Protein AF-A0A7C2WET6-F1 (afdb_monomer_lite)

Radius of gyration: 27.18 Å; chains: 1; bounding box: 69×41×76 Å

Structure (mmCIF, N/CA/C/O backbone):
data_AF-A0A7C2WET6-F1
#
_entry.id   AF-A0A7C2WET6-F1
#
loop_
_atom_site.group_PDB
_atom_site.id
_atom_site.type_symbol
_atom_site.label_atom_id
_atom_site.label_alt_id
_atom_site.label_comp_id
_atom_site.label_asym_id
_atom_site.label_entity_id
_atom_site.label_seq_id
_atom_site.pdbx_PDB_ins_code
_atom_site.Cartn_x
_atom_site.Cartn_y
_atom_site.Cartn_z
_atom_site.occupancy
_atom_site.B_iso_or_equiv
_atom_site.auth_seq_id
_atom_site.auth_comp_id
_atom_site.auth_asym_id
_atom_site.auth_atom_id
_atom_site.pdbx_PDB_model_num
ATOM 1 N N . MET A 1 1 ? -14.852 -3.166 26.267 1.00 60.53 1 MET A N 1
ATOM 2 C CA . MET A 1 1 ? -16.248 -3.534 26.601 1.00 60.53 1 MET A CA 1
ATOM 3 C C . MET A 1 1 ? -16.352 -4.196 27.971 1.00 60.53 1 MET A C 1
ATOM 5 O O . MET A 1 1 ? -16.997 -3.626 28.833 1.00 60.53 1 MET A O 1
ATOM 9 N N . LEU A 1 2 ? -15.679 -5.327 28.209 1.00 65.00 2 LEU A N 1
ATOM 10 C CA . LEU A 1 2 ? -15.776 -6.090 29.468 1.00 65.00 2 LEU A CA 1
ATOM 11 C C . LEU A 1 2 ? -15.311 -5.334 30.722 1.00 65.00 2 LEU A C 1
ATOM 13 O O . LEU A 1 2 ? -15.959 -5.420 31.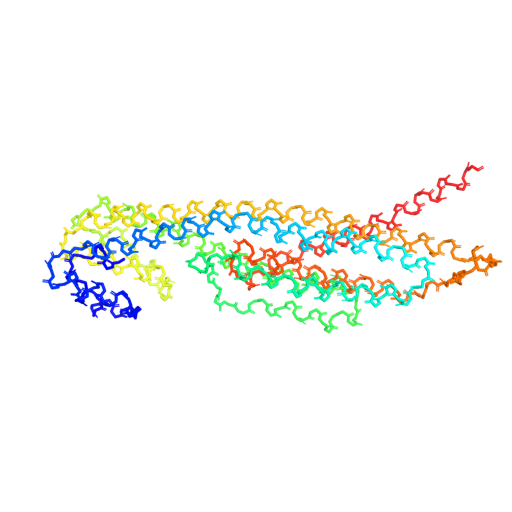754 1.00 65.00 2 LEU A O 1
ATOM 17 N N . VAL A 1 3 ? -14.247 -4.534 30.615 1.00 62.72 3 VAL A N 1
ATOM 18 C CA . VAL A 1 3 ? -13.754 -3.669 31.711 1.00 62.72 3 VAL A CA 1
ATOM 19 C C . VAL A 1 3 ? -14.789 -2.629 32.137 1.00 62.72 3 VAL A C 1
ATOM 21 O O . VAL A 1 3 ? -14.882 -2.244 33.300 1.00 62.72 3 VAL A O 1
ATOM 24 N N . TYR A 1 4 ? -15.570 -2.146 31.179 1.00 65.31 4 TYR A N 1
ATOM 25 C CA . TYR A 1 4 ? -16.407 -0.967 31.349 1.00 65.31 4 TYR A CA 1
ATOM 26 C C . TYR A 1 4 ? -17.877 -1.339 31.569 1.00 65.31 4 TYR A C 1
ATOM 28 O O . TYR A 1 4 ? -18.612 -0.578 32.188 1.00 65.31 4 TYR A O 1
ATOM 36 N N . SER A 1 5 ? -18.294 -2.534 31.144 1.00 65.75 5 SER A N 1
ATOM 37 C CA . SER A 1 5 ? -19.668 -3.012 31.278 1.00 65.75 5 SER A CA 1
ATOM 38 C C . SER A 1 5 ? -20.104 -3.078 32.737 1.00 65.75 5 SER A C 1
ATOM 40 O O . SER A 1 5 ? -19.413 -3.717 33.513 1.00 65.75 5 SER A O 1
ATOM 42 N N . PRO A 1 6 ? -21.248 -2.496 33.111 1.00 63.25 6 PRO A N 1
ATOM 43 C CA . PRO A 1 6 ? -21.804 -2.549 34.464 1.00 63.25 6 PRO A CA 1
ATOM 44 C C . PRO A 1 6 ? -22.153 -3.957 34.968 1.00 63.25 6 PRO A C 1
ATOM 46 O O . PRO A 1 6 ? -22.193 -4.170 36.177 1.00 63.25 6 PRO A O 1
ATOM 49 N N . LEU A 1 7 ? -22.374 -4.914 34.067 1.00 69.00 7 LEU A N 1
ATOM 50 C CA . LEU A 1 7 ? -22.624 -6.308 34.422 1.00 69.00 7 LEU A CA 1
ATOM 51 C C . LEU A 1 7 ? -21.340 -7.022 34.870 1.00 69.00 7 LEU A C 1
ATOM 53 O O . LEU A 1 7 ? -20.238 -6.621 34.483 1.00 69.00 7 LEU A O 1
ATOM 57 N N . PRO A 1 8 ? -21.464 -8.146 35.601 1.00 75.19 8 PRO A N 1
ATOM 58 C CA . PRO A 1 8 ? -20.354 -9.067 35.776 1.00 75.19 8 PRO A CA 1
ATOM 59 C C . PRO A 1 8 ? -19.742 -9.425 34.411 1.00 75.19 8 PRO A C 1
ATOM 61 O O . PRO A 1 8 ? -20.480 -9.591 33.429 1.00 75.19 8 PRO A O 1
ATOM 64 N N . PRO A 1 9 ? -18.414 -9.554 34.305 1.00 75.50 9 PRO A N 1
ATOM 65 C CA . PRO A 1 9 ? -17.762 -9.786 33.024 1.00 75.50 9 PRO A CA 1
ATOM 66 C C . PRO A 1 9 ? -18.280 -11.001 32.248 1.00 75.50 9 PRO A C 1
ATOM 68 O O . PRO A 1 9 ? -18.473 -10.897 31.041 1.00 75.50 9 PRO A O 1
ATOM 71 N N . ILE A 1 10 ? -18.572 -12.123 32.916 1.00 77.31 10 ILE A N 1
ATOM 72 C CA . ILE A 1 10 ? -19.141 -13.312 32.253 1.00 77.31 10 ILE A CA 1
ATOM 73 C C . ILE A 1 10 ? -20.539 -13.017 31.697 1.00 77.31 10 ILE A C 1
ATOM 75 O O . ILE A 1 10 ? -20.801 -13.278 30.526 1.00 77.31 10 ILE A O 1
ATOM 79 N N . ALA A 1 11 ? -21.410 -12.404 32.504 1.00 70.81 11 ALA A N 1
ATOM 80 C CA . ALA A 1 11 ? -22.755 -12.020 32.074 1.00 70.81 11 ALA A CA 1
ATOM 81 C C . ALA A 1 11 ? -22.709 -11.017 30.908 1.00 70.81 11 ALA A C 1
ATOM 83 O O . ALA A 1 11 ? -23.557 -11.041 30.021 1.00 70.81 11 ALA A O 1
ATOM 84 N N . THR A 1 12 ? -21.677 -10.170 30.867 1.00 70.00 12 THR A N 1
ATOM 85 C CA . THR A 1 12 ? -21.418 -9.277 29.735 1.00 70.00 12 THR A CA 1
ATOM 86 C C . THR A 1 12 ? -21.039 -10.049 28.472 1.00 70.00 12 THR A C 1
ATOM 88 O O . THR A 1 12 ? -21.534 -9.707 27.405 1.00 70.00 12 THR A O 1
ATOM 91 N N . ILE A 1 13 ? -20.182 -11.073 28.562 1.00 74.00 13 ILE A N 1
ATOM 92 C CA . ILE A 1 13 ? -19.797 -11.913 27.411 1.00 74.00 13 ILE A CA 1
ATOM 93 C C . ILE A 1 13 ? -21.029 -12.622 26.838 1.00 74.00 13 ILE A C 1
ATOM 95 O O . ILE A 1 13 ? -21.244 -12.599 25.624 1.00 74.00 13 ILE A O 1
ATOM 99 N N . GLU A 1 14 ? -21.862 -13.191 27.711 1.00 72.81 14 GLU A N 1
ATOM 100 C CA . GLU A 1 14 ? -23.090 -13.896 27.334 1.00 72.81 14 GLU A CA 1
ATOM 101 C C . GLU A 1 14 ? -24.128 -12.953 26.711 1.00 72.81 14 GLU A C 1
ATOM 103 O O . GLU A 1 14 ? -24.640 -13.230 25.624 1.00 72.81 14 GLU A O 1
ATOM 108 N N . ALA A 1 15 ? -24.382 -11.798 27.336 1.00 66.31 15 ALA A N 1
ATOM 109 C CA . ALA A 1 15 ? -25.304 -10.788 26.814 1.00 66.31 15 ALA A CA 1
ATOM 110 C C . ALA A 1 15 ? -24.815 -10.188 25.486 1.00 66.31 15 ALA A C 1
ATOM 112 O O . ALA A 1 15 ? -25.600 -9.933 24.574 1.00 66.31 15 ALA A O 1
ATOM 113 N N . ALA A 1 16 ? -23.503 -9.995 25.350 1.00 64.44 16 ALA A N 1
ATOM 114 C CA . ALA A 1 16 ? -22.893 -9.461 24.144 1.00 64.44 16 ALA A CA 1
ATOM 115 C C . ALA A 1 16 ? -22.763 -10.495 23.022 1.00 64.44 16 ALA A C 1
ATOM 117 O O . ALA A 1 16 ? -22.471 -10.086 21.898 1.00 64.44 16 ALA A O 1
ATOM 118 N N . ARG A 1 17 ? -22.928 -11.799 23.292 1.00 65.44 17 ARG A N 1
ATOM 119 C CA . ARG A 1 17 ? -22.596 -12.891 22.355 1.00 65.44 17 ARG A CA 1
ATOM 120 C C . ARG A 1 17 ? -21.236 -12.671 21.679 1.00 65.44 17 ARG A C 1
ATOM 122 O O . ARG A 1 17 ? -21.117 -12.754 20.459 1.00 65.44 17 ARG A O 1
ATOM 129 N N . PHE A 1 18 ? -20.245 -12.264 22.466 1.00 65.94 18 PHE A N 1
ATOM 130 C CA . PHE A 1 18 ? -18.913 -11.942 21.966 1.00 65.94 18 PHE A CA 1
ATOM 131 C C . PHE A 1 18 ? -18.011 -13.169 22.105 1.00 65.94 18 PHE A C 1
ATOM 133 O O . PHE A 1 18 ? -17.912 -13.728 23.196 1.00 65.94 18 PHE A O 1
ATOM 140 N N . GLU A 1 19 ? -17.346 -13.582 21.028 1.00 64.62 19 GLU A N 1
ATOM 141 C CA . GLU A 1 19 ? -16.292 -14.595 21.114 1.00 64.62 19 GLU A CA 1
ATOM 142 C C . GLU A 1 19 ? -15.062 -13.959 21.766 1.00 64.62 19 GLU A C 1
ATOM 144 O O . GLU A 1 19 ? -14.382 -13.120 21.177 1.00 64.62 19 GLU A O 1
ATOM 149 N N . ALA A 1 20 ? -14.828 -14.307 23.030 1.00 64.25 20 ALA A N 1
ATOM 150 C CA . ALA A 1 20 ? -13.687 -13.839 23.799 1.00 64.25 20 ALA A CA 1
ATOM 151 C C . ALA A 1 20 ? -12.571 -14.892 23.785 1.00 64.25 20 ALA A C 1
ATOM 153 O O . ALA A 1 20 ? -12.839 -16.086 23.915 1.00 64.25 20 ALA A O 1
ATOM 154 N N . ASP A 1 21 ? -11.327 -14.427 23.673 1.00 75.38 21 ASP A N 1
ATOM 155 C CA . ASP A 1 21 ? -10.129 -15.253 23.835 1.00 75.38 21 ASP A CA 1
ATOM 156 C C . ASP A 1 21 ? -10.108 -15.926 25.225 1.00 75.38 21 ASP A C 1
ATOM 158 O O . ASP A 1 21 ? -10.657 -15.406 26.201 1.00 75.38 21 ASP A O 1
ATOM 162 N N . GLU A 1 22 ? -9.459 -17.082 25.330 1.00 78.94 22 GLU A N 1
ATOM 163 C CA . GLU A 1 22 ? -9.321 -17.887 26.538 1.00 78.94 22 GLU A CA 1
ATOM 164 C C . GLU A 1 22 ? -8.690 -17.093 27.696 1.00 78.94 22 GLU A C 1
ATOM 166 O O . GLU A 1 22 ? -9.119 -17.227 28.846 1.00 78.94 22 GLU A O 1
ATOM 171 N N . GLU A 1 23 ? -7.724 -16.212 27.412 1.00 77.50 23 GLU A N 1
ATOM 172 C CA . GLU A 1 23 ? -7.155 -15.298 28.414 1.00 77.50 23 GLU A CA 1
ATOM 173 C C . GLU A 1 23 ? -8.181 -14.277 28.914 1.00 77.50 23 GLU A C 1
ATOM 175 O O . GLU A 1 23 ? -8.316 -14.058 30.122 1.00 77.50 23 GLU A O 1
ATOM 180 N N . THR A 1 24 ? -8.970 -13.713 27.998 1.00 77.88 24 THR A N 1
ATOM 181 C CA . THR A 1 24 ? -10.032 -12.756 28.329 1.00 77.88 24 THR A CA 1
ATOM 182 C C . THR A 1 24 ? -11.135 -13.430 29.152 1.00 77.88 24 THR A C 1
ATOM 184 O O . THR A 1 24 ? -11.630 -12.850 30.119 1.00 77.88 24 THR A O 1
ATOM 187 N N . LEU A 1 25 ? -11.480 -14.683 28.836 1.00 80.25 25 LEU A N 1
ATOM 188 C CA . LEU A 1 25 ? -12.425 -15.505 29.598 1.00 80.25 25 LEU A CA 1
ATOM 189 C C . LEU A 1 25 ? -11.905 -15.846 30.999 1.00 80.25 25 LEU A C 1
ATOM 191 O O . LEU A 1 25 ? -12.667 -15.792 31.966 1.00 80.25 25 LEU A O 1
ATOM 195 N N . LYS A 1 26 ? -10.615 -16.175 31.139 1.00 81.56 26 LYS A N 1
ATOM 196 C CA . LYS A 1 26 ? -9.986 -16.440 32.444 1.00 81.56 26 LYS A CA 1
ATOM 197 C C . LYS A 1 26 ? -9.977 -15.190 33.322 1.00 81.56 26 LYS A C 1
ATOM 199 O O . LYS A 1 26 ? -10.341 -15.282 34.496 1.00 81.56 26 LYS A O 1
ATOM 204 N N . ALA A 1 27 ? -9.620 -14.035 32.762 1.00 72.81 27 ALA A N 1
ATOM 205 C CA . ALA A 1 27 ? -9.669 -12.755 33.466 1.00 72.81 27 ALA A CA 1
ATOM 206 C C . ALA A 1 27 ? -11.109 -12.390 33.865 1.00 72.81 27 ALA A C 1
ATOM 208 O O . ALA A 1 27 ? -11.365 -12.076 35.026 1.00 72.81 27 ALA A O 1
ATOM 209 N N . ALA A 1 28 ? -12.066 -12.548 32.944 1.00 77.94 28 ALA A N 1
ATOM 210 C CA . ALA A 1 28 ? -13.483 -12.315 33.201 1.00 77.94 28 ALA A CA 1
ATOM 211 C C . ALA A 1 28 ? -14.044 -13.212 34.313 1.00 77.94 28 ALA A C 1
ATOM 213 O O . ALA A 1 28 ? -14.816 -12.740 35.149 1.00 77.94 28 ALA A O 1
ATOM 214 N N . ARG A 1 29 ? -13.640 -14.489 34.372 1.00 80.31 29 ARG A N 1
ATOM 215 C CA . ARG A 1 29 ? -14.042 -15.404 35.451 1.00 80.31 29 ARG A CA 1
ATOM 216 C C . ARG A 1 29 ? -13.487 -14.991 36.805 1.00 80.31 29 ARG A C 1
ATOM 218 O O . ARG A 1 29 ? -14.246 -14.955 37.768 1.00 80.31 29 ARG A O 1
ATOM 225 N N . LYS A 1 30 ? -12.199 -14.647 36.876 1.00 78.19 30 LYS A N 1
ATOM 226 C CA . LYS A 1 30 ? -11.568 -14.181 38.121 1.00 78.19 30 LYS A CA 1
ATOM 227 C C . LYS A 1 30 ? -12.246 -12.922 38.655 1.00 78.19 30 LYS A C 1
ATOM 229 O O . LYS A 1 30 ? -12.635 -12.894 39.815 1.00 78.19 30 LYS A O 1
ATOM 234 N N . ASP A 1 31 ? -12.467 -11.937 37.792 1.00 79.94 31 ASP A N 1
ATOM 235 C CA . ASP A 1 31 ? -13.121 -10.680 38.167 1.00 79.94 31 ASP A CA 1
ATOM 236 C C . ASP A 1 31 ? -14.588 -10.872 38.575 1.00 79.94 31 ASP A C 1
ATOM 238 O O . ASP A 1 31 ? -15.050 -10.255 39.532 1.00 79.94 31 ASP A O 1
ATOM 242 N N . THR A 1 32 ? -15.305 -11.802 37.933 1.00 79.75 32 THR A N 1
ATOM 243 C CA . THR A 1 32 ? -16.686 -12.142 38.320 1.00 79.75 32 THR A CA 1
ATOM 244 C C . THR A 1 32 ? -16.760 -12.754 39.721 1.00 79.75 32 THR A C 1
ATOM 246 O O . THR A 1 32 ? -17.679 -12.444 40.470 1.00 79.75 32 THR A O 1
ATOM 249 N N . VAL A 1 33 ? -15.797 -13.607 40.088 1.00 77.69 33 VAL A N 1
ATOM 250 C CA . VAL A 1 33 ? -15.751 -14.255 41.411 1.00 77.69 33 VAL A CA 1
ATOM 251 C C . VAL A 1 33 ? -15.300 -13.283 42.504 1.00 77.69 33 VAL A C 1
ATOM 253 O O . VAL A 1 33 ? -15.813 -13.333 43.617 1.00 77.69 33 VAL A O 1
ATOM 256 N N . ILE A 1 34 ? -14.351 -12.398 42.193 1.00 77.94 34 ILE A N 1
ATOM 257 C CA . ILE A 1 34 ? -13.773 -11.436 43.145 1.00 77.94 34 ILE A CA 1
ATOM 258 C C . ILE A 1 34 ? -14.698 -10.221 43.357 1.00 77.94 34 ILE A C 1
ATOM 260 O O . ILE A 1 34 ? -14.579 -9.523 44.359 1.00 77.94 34 ILE A O 1
ATOM 264 N N . GLY A 1 35 ? -15.635 -9.964 42.437 1.00 65.94 35 GLY A N 1
ATOM 265 C CA . GLY A 1 35 ? -16.504 -8.782 42.474 1.00 65.94 35 GLY A CA 1
ATOM 266 C C . GLY A 1 35 ? -15.785 -7.485 42.081 1.00 65.94 35 GLY A C 1
ATOM 267 O O . GLY A 1 35 ? -16.311 -6.396 42.299 1.00 65.94 35 GLY A O 1
ATOM 268 N N . GLY A 1 36 ? -14.588 -7.601 41.503 1.00 73.62 36 GLY A N 1
ATOM 269 C CA . GLY A 1 36 ? -13.756 -6.491 41.041 1.00 73.62 36 GLY A CA 1
ATOM 270 C C . GLY A 1 36 ? -13.607 -6.474 39.520 1.00 73.62 36 GLY A C 1
ATOM 271 O O . GLY A 1 36 ? -14.136 -7.330 38.816 1.00 73.62 36 GLY A O 1
ATOM 272 N N . ARG A 1 37 ? -12.873 -5.486 38.998 1.00 73.31 37 ARG A N 1
ATOM 273 C CA . ARG A 1 37 ? -12.488 -5.410 37.571 1.00 73.31 37 ARG A CA 1
ATOM 274 C C . ARG A 1 37 ? -10.995 -5.211 37.361 1.00 73.31 37 ARG A C 1
ATOM 276 O O . ARG A 1 37 ? -10.562 -4.755 36.304 1.00 73.31 37 ARG A O 1
ATOM 283 N N . GLU A 1 38 ? -10.214 -5.484 38.396 1.00 74.12 38 GLU A N 1
ATOM 284 C CA . GLU A 1 38 ? -8.784 -5.210 38.402 1.00 74.12 38 GLU A CA 1
ATOM 285 C C . GLU A 1 38 ? -8.044 -6.089 37.397 1.00 74.12 38 GLU A C 1
ATOM 287 O O . GLU A 1 38 ? -7.164 -5.578 36.712 1.00 74.12 38 GLU A O 1
ATOM 292 N N . ASN A 1 39 ? -8.426 -7.363 37.217 1.00 72.56 39 ASN A N 1
ATOM 293 C CA . ASN A 1 39 ? -7.723 -8.234 36.272 1.00 72.56 39 ASN A CA 1
ATOM 294 C C . ASN A 1 39 ? -8.006 -7.839 34.820 1.00 72.56 39 ASN A C 1
ATOM 296 O O . ASN A 1 39 ? -7.090 -7.817 34.005 1.00 72.56 39 ASN A O 1
ATOM 300 N N . LEU A 1 40 ? -9.251 -7.503 34.482 1.00 73.62 40 LEU A N 1
ATOM 301 C CA . LEU A 1 40 ? -9.617 -7.028 33.151 1.00 73.62 40 LEU A CA 1
ATOM 302 C C . LEU A 1 40 ? -9.068 -5.628 32.880 1.00 73.62 40 LEU A C 1
ATOM 304 O O . LEU A 1 40 ? -8.653 -5.368 31.753 1.00 73.62 40 LEU A O 1
ATOM 308 N N . SER A 1 41 ? -9.055 -4.732 33.874 1.00 73.44 41 SER A N 1
ATOM 309 C CA . SER A 1 41 ? -8.427 -3.413 33.732 1.00 73.44 41 SER A CA 1
ATOM 310 C C . SER A 1 41 ? -6.930 -3.565 33.509 1.00 73.44 41 SER A C 1
ATOM 312 O O . SER A 1 41 ? -6.412 -2.987 32.565 1.00 73.44 41 SER A O 1
ATOM 314 N N . ALA A 1 42 ? -6.254 -4.410 34.293 1.00 76.12 42 ALA A N 1
ATOM 315 C CA . ALA A 1 42 ? -4.840 -4.704 34.105 1.00 76.12 42 ALA A CA 1
ATOM 316 C C . ALA A 1 42 ? -4.565 -5.344 32.736 1.00 76.12 42 ALA A C 1
ATOM 318 O O . ALA A 1 42 ? -3.588 -4.988 32.087 1.00 76.12 42 ALA A O 1
ATOM 319 N N . LEU A 1 43 ? -5.429 -6.250 32.263 1.00 76.69 43 LEU A N 1
ATOM 320 C CA . LEU A 1 43 ? -5.305 -6.858 30.935 1.00 76.69 43 LEU A CA 1
ATOM 321 C C . LEU A 1 43 ? -5.475 -5.808 29.831 1.00 76.69 43 LEU A C 1
ATOM 323 O O . LEU A 1 43 ? -4.670 -5.757 28.907 1.00 76.69 43 LEU A O 1
ATOM 327 N N . LEU A 1 44 ? -6.463 -4.920 29.955 1.00 74.88 44 LEU A N 1
ATOM 328 C CA . LEU A 1 44 ? -6.673 -3.831 29.005 1.00 74.88 44 LEU A CA 1
ATOM 329 C C . LEU A 1 44 ? -5.526 -2.815 29.023 1.00 74.88 44 LEU A C 1
ATOM 331 O O . LEU A 1 44 ? -5.069 -2.406 27.961 1.00 74.88 44 LEU A O 1
ATOM 335 N N . ASP A 1 45 ? -5.043 -2.421 30.199 1.00 74.19 45 ASP A N 1
ATOM 336 C CA . ASP A 1 45 ? -3.914 -1.501 30.341 1.00 74.19 45 ASP A CA 1
ATOM 337 C C . ASP A 1 45 ? -2.627 -2.128 29.795 1.00 74.19 45 ASP A C 1
ATOM 339 O O . ASP A 1 45 ? -1.833 -1.445 29.142 1.00 74.19 45 ASP A O 1
ATOM 343 N N . ASN A 1 46 ? -2.443 -3.438 29.985 1.00 79.56 46 ASN A N 1
ATOM 344 C CA . ASN A 1 46 ? -1.354 -4.199 29.383 1.00 79.56 46 ASN A CA 1
ATOM 345 C C . ASN A 1 46 ? -1.467 -4.240 27.858 1.00 79.56 46 ASN A C 1
ATOM 347 O O . ASN A 1 46 ? -0.460 -3.997 27.198 1.00 79.56 46 ASN A O 1
ATOM 351 N N . GLU A 1 47 ? -2.656 -4.475 27.300 1.00 74.44 47 GLU A N 1
ATOM 352 C CA . GLU A 1 47 ? -2.909 -4.453 25.853 1.00 74.44 47 GLU A CA 1
ATOM 353 C C . GLU A 1 47 ? -2.697 -3.061 25.255 1.00 74.44 47 GLU A C 1
ATOM 355 O O . GLU A 1 47 ? -1.997 -2.911 24.260 1.00 74.44 47 GLU A O 1
ATOM 360 N N . ILE A 1 48 ? -3.205 -2.003 25.891 1.00 71.56 48 ILE A N 1
ATOM 361 C CA . ILE A 1 48 ? -2.965 -0.616 25.463 1.00 71.56 48 ILE A CA 1
ATOM 362 C C . ILE A 1 48 ? -1.467 -0.292 25.529 1.00 71.56 48 ILE A C 1
ATOM 364 O O . ILE A 1 48 ? -0.918 0.325 24.614 1.00 71.56 48 ILE A O 1
ATOM 368 N N . SER A 1 49 ? -0.777 -0.728 26.583 1.00 76.44 49 SER A N 1
ATOM 369 C CA . SER A 1 49 ? 0.669 -0.528 26.738 1.00 76.44 49 SER A CA 1
ATOM 370 C C . SER A 1 49 ? 1.486 -1.374 25.758 1.00 76.44 49 SER A C 1
ATOM 372 O O . SER A 1 49 ? 2.561 -0.955 25.326 1.00 76.44 49 SER A O 1
ATOM 374 N N . ALA A 1 50 ? 1.013 -2.568 25.400 1.00 78.12 50 ALA A N 1
ATOM 375 C CA . ALA A 1 50 ? 1.608 -3.423 24.380 1.00 78.12 50 ALA A CA 1
ATOM 376 C C . ALA A 1 50 ? 1.393 -2.825 22.990 1.00 78.12 50 ALA A C 1
ATOM 378 O O . ALA A 1 50 ? 2.349 -2.729 22.228 1.00 78.12 50 ALA A O 1
ATOM 379 N N . LEU A 1 51 ? 0.194 -2.314 22.699 1.00 71.94 51 LEU A N 1
ATOM 380 C CA . LEU A 1 51 ? -0.112 -1.558 21.491 1.00 71.94 51 LEU A CA 1
ATOM 381 C C . LEU A 1 51 ? 0.785 -0.334 21.383 1.00 71.94 51 LEU A C 1
ATOM 383 O O . LEU A 1 51 ? 1.423 -0.156 20.352 1.00 71.94 51 LEU A O 1
ATOM 387 N N . ARG A 1 52 ? 0.927 0.455 22.451 1.00 71.88 52 ARG A N 1
ATOM 388 C CA . ARG A 1 52 ? 1.830 1.610 22.476 1.00 71.88 52 ARG A CA 1
ATOM 389 C C . ARG A 1 52 ? 3.275 1.217 22.173 1.00 71.88 52 ARG A C 1
ATOM 391 O O . ARG A 1 52 ? 3.884 1.812 21.292 1.00 71.88 52 ARG A O 1
ATOM 398 N N . ARG A 1 53 ? 3.802 0.185 22.839 1.00 78.62 53 ARG A N 1
ATOM 399 C CA . ARG A 1 53 ? 5.151 -0.338 22.559 1.00 78.62 53 ARG A CA 1
ATOM 400 C C . ARG A 1 53 ? 5.276 -0.846 21.123 1.00 78.62 53 ARG A C 1
ATOM 402 O O . ARG A 1 53 ? 6.265 -0.564 20.458 1.00 78.62 53 ARG A O 1
ATOM 409 N N . SER A 1 54 ? 4.264 -1.555 20.624 1.00 74.69 54 SER A N 1
ATOM 410 C CA . SER A 1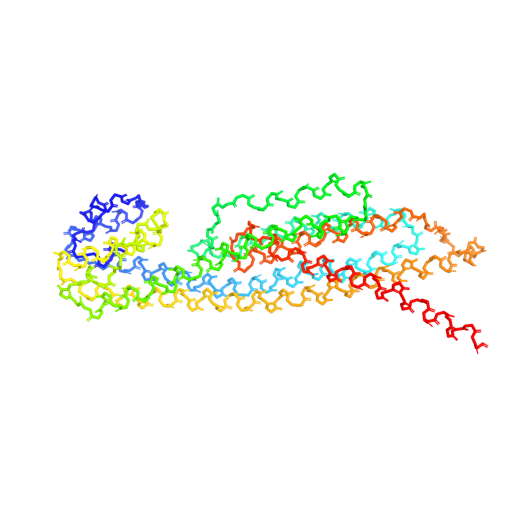 54 ? 4.232 -2.049 19.247 1.00 74.69 54 SER A CA 1
ATOM 411 C C . SER A 1 54 ? 4.197 -0.906 18.238 1.00 74.69 54 SER A C 1
ATOM 413 O O . SER A 1 54 ? 4.837 -1.015 17.206 1.00 74.69 54 SER A O 1
ATOM 415 N N . LEU A 1 55 ? 3.522 0.203 18.554 1.00 70.50 55 LEU A N 1
ATOM 416 C CA . LEU A 1 55 ? 3.459 1.403 17.726 1.00 70.50 55 LEU A CA 1
ATOM 417 C C . LEU A 1 55 ? 4.799 2.138 17.720 1.00 70.50 55 LEU A C 1
ATOM 419 O O . LEU A 1 55 ? 5.268 2.521 16.656 1.00 70.50 55 LEU A O 1
ATOM 423 N N . GLU A 1 56 ? 5.444 2.292 18.877 1.00 75.56 56 GLU A N 1
ATOM 424 C CA . GLU A 1 56 ? 6.780 2.896 18.975 1.00 75.56 56 GLU A CA 1
ATOM 425 C C . GLU A 1 56 ? 7.817 2.085 18.172 1.00 75.56 56 GLU A C 1
ATOM 427 O O . GLU A 1 56 ? 8.596 2.650 17.404 1.00 75.56 56 GLU A O 1
ATOM 432 N N . LEU A 1 57 ? 7.775 0.751 18.265 1.00 81.06 57 LEU A N 1
ATOM 433 C CA . LEU A 1 57 ? 8.633 -0.139 17.474 1.00 81.06 57 LEU A CA 1
ATOM 434 C C . LEU A 1 57 ? 8.254 -0.159 15.987 1.00 81.06 57 LEU A C 1
ATOM 436 O O . LEU A 1 57 ? 9.135 -0.156 15.124 1.00 81.06 57 LEU A O 1
ATOM 440 N N . ALA A 1 58 ? 6.956 -0.160 15.673 1.00 76.94 58 ALA A N 1
ATOM 441 C CA . ALA A 1 58 ? 6.458 -0.101 14.305 1.00 76.94 58 ALA A CA 1
ATOM 442 C C . ALA A 1 58 ? 6.911 1.190 13.630 1.00 76.94 58 ALA A C 1
ATOM 444 O O . ALA A 1 58 ? 7.308 1.151 12.477 1.00 76.94 58 ALA A O 1
ATOM 445 N N . ASP A 1 59 ? 6.937 2.322 14.329 1.00 78.19 59 ASP A N 1
ATOM 446 C CA . ASP A 1 59 ? 7.335 3.591 13.727 1.00 78.19 59 ASP A CA 1
ATOM 447 C C . ASP A 1 59 ? 8.772 3.570 13.168 1.00 78.19 59 ASP A C 1
ATOM 449 O O . ASP A 1 59 ? 9.036 4.033 12.047 1.00 78.19 59 ASP A O 1
ATOM 453 N N . TYR A 1 60 ? 9.695 2.969 13.922 1.00 82.00 60 TYR A N 1
ATOM 454 C CA . TYR A 1 60 ? 11.075 2.747 13.498 1.00 82.00 60 TYR A CA 1
ATOM 455 C C . TYR A 1 60 ? 11.157 1.709 12.375 1.00 82.00 60 TYR A C 1
ATOM 457 O O . TYR A 1 60 ? 11.724 1.977 11.311 1.00 82.00 60 TYR A O 1
ATOM 465 N N . ASN A 1 61 ? 10.525 0.552 12.574 1.00 84.88 61 ASN A N 1
ATOM 466 C CA . ASN A 1 61 ? 10.569 -0.564 11.635 1.00 84.88 61 ASN A CA 1
ATOM 467 C C . ASN A 1 61 ? 9.912 -0.227 10.287 1.00 84.88 61 ASN A C 1
ATOM 469 O O . ASN A 1 61 ? 10.435 -0.623 9.248 1.00 84.88 61 ASN A O 1
ATOM 473 N N . ILE A 1 62 ? 8.816 0.542 10.274 1.00 83.12 62 ILE A N 1
ATOM 474 C CA . ILE A 1 62 ? 8.164 1.022 9.046 1.00 83.12 62 ILE A CA 1
ATOM 475 C C . ILE A 1 62 ? 9.129 1.921 8.298 1.00 83.12 62 ILE A C 1
ATOM 477 O O . ILE A 1 62 ? 9.325 1.735 7.105 1.00 83.12 62 ILE A O 1
ATOM 481 N N . SER A 1 63 ? 9.766 2.865 8.991 1.00 86.19 63 SER A N 1
ATOM 482 C CA . SER A 1 63 ? 10.700 3.796 8.355 1.00 86.19 63 SER A CA 1
ATOM 483 C C . SER A 1 63 ? 11.878 3.070 7.711 1.00 86.19 63 SER A C 1
ATOM 485 O O . SER A 1 63 ? 12.254 3.385 6.581 1.00 86.19 63 SER A O 1
ATOM 487 N N . GLN A 1 64 ? 12.429 2.066 8.394 1.00 87.50 64 GLN A N 1
ATOM 488 C CA . GLN A 1 64 ? 13.523 1.260 7.860 1.00 87.50 64 GLN A CA 1
ATOM 489 C C . GLN A 1 64 ? 13.092 0.363 6.709 1.00 87.50 64 GLN A C 1
ATOM 491 O O . GLN A 1 64 ? 13.735 0.388 5.662 1.00 87.50 64 GLN A O 1
ATOM 496 N N . ALA A 1 65 ? 12.005 -0.394 6.877 1.00 86.38 65 ALA A N 1
ATOM 497 C CA . ALA A 1 65 ? 11.482 -1.265 5.832 1.00 86.38 65 ALA A CA 1
ATOM 498 C C . ALA A 1 65 ? 11.136 -0.451 4.581 1.00 86.38 65 ALA A C 1
ATOM 500 O O . ALA A 1 65 ? 11.526 -0.816 3.474 1.00 86.38 65 ALA A O 1
ATOM 501 N N . TYR A 1 66 ? 10.482 0.698 4.760 1.00 88.44 66 TYR A N 1
ATOM 502 C CA . TYR A 1 66 ? 10.119 1.579 3.662 1.00 88.44 66 TYR A CA 1
ATOM 503 C C . TYR A 1 66 ? 11.344 2.133 2.937 1.00 88.44 66 TYR A C 1
ATOM 505 O O . TYR A 1 66 ? 11.433 2.035 1.715 1.00 88.44 66 TYR A O 1
ATOM 513 N N . SER A 1 67 ? 12.316 2.664 3.684 1.00 89.44 67 SER A N 1
ATOM 514 C CA . SER A 1 67 ? 13.561 3.196 3.123 1.00 89.44 67 SER A CA 1
ATOM 515 C C . SER A 1 67 ? 14.359 2.123 2.378 1.00 89.44 67 SER A C 1
ATOM 517 O O . SER A 1 67 ? 14.773 2.341 1.241 1.00 89.44 67 SER A O 1
ATOM 519 N N . ALA A 1 68 ? 14.514 0.936 2.971 1.00 90.25 68 ALA A N 1
ATOM 520 C CA . ALA A 1 68 ? 15.250 -0.173 2.375 1.00 90.25 68 ALA A CA 1
ATOM 521 C C . ALA A 1 68 ? 14.593 -0.660 1.078 1.00 90.25 68 ALA A C 1
ATOM 523 O O . ALA A 1 68 ? 15.246 -0.702 0.036 1.00 90.25 68 ALA A O 1
ATOM 524 N N . VAL A 1 69 ? 13.296 -0.983 1.116 1.00 91.69 69 VAL A N 1
ATOM 525 C CA . VAL A 1 69 ? 12.588 -1.503 -0.061 1.00 91.69 69 VAL A CA 1
ATOM 526 C C . VAL A 1 69 ? 12.478 -0.436 -1.143 1.00 91.69 69 VAL A C 1
ATOM 528 O O . VAL A 1 69 ? 12.741 -0.738 -2.305 1.00 91.69 69 VAL A O 1
ATOM 531 N N . SER A 1 70 ? 12.172 0.817 -0.782 1.00 90.81 70 SER A N 1
ATOM 532 C CA . SER A 1 70 ? 12.131 1.908 -1.756 1.00 90.81 70 SER A CA 1
ATOM 533 C C . SER A 1 70 ? 13.500 2.127 -2.395 1.00 90.81 70 SER A C 1
ATOM 535 O O . SER A 1 70 ? 13.564 2.197 -3.612 1.00 90.81 70 SER A O 1
ATOM 537 N N . SER A 1 71 ? 14.591 2.173 -1.623 1.00 91.25 71 SER A N 1
ATOM 538 C CA . SER A 1 71 ? 15.950 2.382 -2.150 1.00 91.25 71 SER A CA 1
ATOM 539 C C . SER A 1 71 ? 16.413 1.252 -3.076 1.00 91.25 71 SER A C 1
ATOM 541 O O . SER A 1 71 ? 17.011 1.512 -4.124 1.00 91.25 71 SER A O 1
ATOM 543 N N . ILE A 1 72 ? 16.097 -0.003 -2.735 1.00 90.81 72 ILE A N 1
ATOM 544 C CA . ILE A 1 72 ? 16.383 -1.163 -3.592 1.00 90.81 72 ILE A CA 1
ATOM 545 C C . ILE A 1 72 ? 15.607 -1.054 -4.909 1.00 90.81 72 ILE A C 1
ATOM 547 O O . ILE A 1 72 ? 16.180 -1.185 -5.992 1.00 90.81 72 ILE A O 1
ATOM 551 N N . ALA A 1 73 ? 14.307 -0.779 -4.814 1.00 91.44 73 ALA A N 1
ATOM 552 C CA . ALA A 1 73 ? 13.409 -0.698 -5.956 1.00 91.44 73 ALA A CA 1
ATOM 553 C C . ALA A 1 73 ? 13.713 0.486 -6.888 1.00 91.44 73 ALA A C 1
ATOM 555 O O . ALA A 1 73 ? 13.473 0.396 -8.092 1.00 91.44 73 ALA A O 1
ATOM 556 N N . THR A 1 74 ? 14.228 1.594 -6.346 1.00 91.88 74 THR A N 1
ATOM 557 C CA . THR A 1 74 ? 14.489 2.820 -7.105 1.00 91.88 74 THR A CA 1
ATOM 558 C C . THR A 1 74 ? 15.970 2.985 -7.442 1.00 91.88 74 THR A C 1
ATOM 560 O O . THR A 1 74 ? 16.359 2.856 -8.605 1.00 91.88 74 THR A O 1
ATOM 563 N N . THR A 1 75 ? 16.803 3.286 -6.450 1.00 90.81 75 THR A N 1
ATOM 564 C CA . THR A 1 75 ? 18.197 3.709 -6.630 1.00 90.81 75 THR A CA 1
ATOM 565 C C . THR A 1 75 ? 19.086 2.556 -7.074 1.00 90.81 75 THR A C 1
ATOM 567 O O . THR A 1 75 ? 19.777 2.666 -8.088 1.00 90.81 75 THR A O 1
ATOM 570 N N . VAL A 1 76 ? 19.047 1.433 -6.349 1.00 91.81 76 VAL A N 1
ATOM 571 C CA . VAL A 1 76 ? 19.860 0.250 -6.672 1.00 91.81 76 VAL A CA 1
ATOM 572 C C . VAL A 1 76 ? 19.467 -0.287 -8.042 1.00 91.81 76 VAL A C 1
ATOM 574 O O . VAL A 1 76 ? 20.338 -0.577 -8.863 1.00 91.81 76 VAL A O 1
ATOM 577 N N . TYR A 1 77 ? 18.163 -0.344 -8.321 1.00 93.31 77 TYR A N 1
ATOM 578 C CA . TYR A 1 77 ? 17.670 -0.730 -9.633 1.00 93.31 77 TYR A CA 1
ATOM 579 C C . TYR A 1 77 ? 18.216 0.162 -10.750 1.00 93.31 77 TYR A C 1
ATOM 581 O O . TYR A 1 77 ? 18.812 -0.358 -11.691 1.00 93.31 77 TYR A O 1
ATOM 589 N N . ALA A 1 78 ? 18.064 1.486 -10.635 1.00 92.12 78 ALA A N 1
ATOM 590 C CA . ALA A 1 78 ? 18.543 2.426 -11.645 1.00 92.12 78 ALA A CA 1
ATOM 591 C C . ALA A 1 78 ? 20.048 2.271 -11.900 1.00 92.12 78 ALA A C 1
ATOM 593 O O . ALA A 1 78 ? 20.463 2.200 -13.053 1.00 92.12 78 ALA A O 1
ATOM 594 N N . MET A 1 79 ? 20.854 2.175 -10.838 1.00 92.06 79 MET A N 1
ATOM 595 C CA . MET A 1 79 ? 22.308 2.035 -10.946 1.00 92.06 79 MET A CA 1
ATOM 596 C C . MET A 1 79 ? 22.714 0.732 -11.634 1.00 92.06 79 MET A C 1
ATOM 598 O O . MET A 1 79 ? 23.457 0.759 -12.615 1.00 92.06 79 MET A O 1
ATOM 602 N N . ILE A 1 80 ? 22.228 -0.410 -11.137 1.00 92.50 80 ILE A N 1
ATOM 603 C CA . ILE A 1 80 ? 22.614 -1.722 -11.666 1.00 92.50 80 ILE A CA 1
ATOM 604 C C . ILE A 1 80 ? 22.123 -1.872 -13.107 1.00 92.50 80 ILE A C 1
ATOM 606 O O . ILE A 1 80 ? 22.888 -2.284 -13.977 1.00 92.50 80 ILE A O 1
ATOM 610 N N . ALA A 1 81 ? 20.867 -1.512 -13.377 1.00 89.19 81 ALA A N 1
ATOM 611 C CA . ALA A 1 81 ? 20.306 -1.613 -14.716 1.00 89.19 81 ALA A CA 1
ATOM 612 C C . ALA A 1 81 ? 21.036 -0.698 -15.703 1.00 89.19 81 ALA A C 1
ATOM 614 O O . ALA A 1 81 ? 21.326 -1.145 -16.808 1.00 89.19 81 ALA A O 1
ATOM 615 N N . ALA A 1 82 ? 21.391 0.533 -15.312 1.00 88.88 82 ALA A N 1
ATOM 616 C CA . ALA A 1 82 ? 22.165 1.432 -16.162 1.00 88.88 82 ALA A CA 1
ATOM 617 C C . ALA A 1 82 ? 23.532 0.834 -16.515 1.00 88.88 82 ALA A C 1
ATOM 619 O O . ALA A 1 82 ? 23.860 0.747 -17.692 1.00 88.88 82 ALA A O 1
ATOM 620 N N . VAL A 1 83 ? 24.299 0.362 -15.524 1.00 89.38 83 VAL A N 1
ATOM 621 C CA . VAL A 1 83 ? 25.634 -0.222 -15.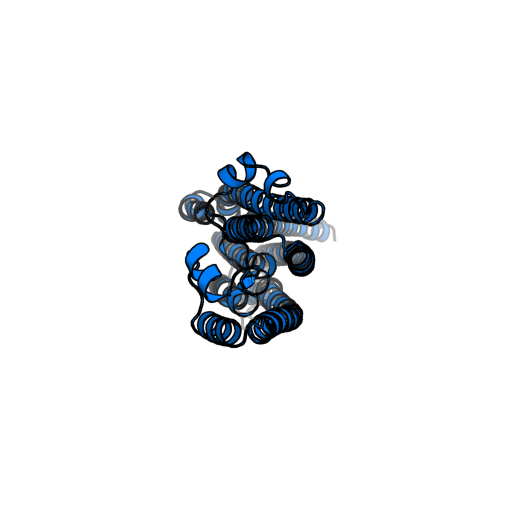749 1.00 89.38 83 VAL A CA 1
ATOM 622 C C . VAL A 1 83 ? 25.557 -1.470 -16.629 1.00 89.38 83 VAL A C 1
ATOM 624 O O . VAL A 1 83 ? 26.287 -1.581 -17.613 1.00 89.38 83 VAL A O 1
ATOM 627 N N . ILE A 1 84 ? 24.652 -2.401 -16.316 1.00 89.00 84 ILE A N 1
ATOM 628 C CA . ILE A 1 84 ? 24.525 -3.658 -17.064 1.00 89.00 84 ILE A CA 1
ATOM 629 C C . ILE A 1 84 ? 24.033 -3.404 -18.489 1.00 89.00 84 ILE A C 1
ATOM 631 O O . ILE A 1 84 ? 24.470 -4.097 -19.403 1.00 89.00 84 ILE A O 1
ATOM 635 N N . LEU A 1 85 ? 23.190 -2.392 -18.710 1.00 88.38 85 LEU A N 1
ATOM 636 C CA . LEU A 1 85 ? 22.696 -2.046 -20.041 1.00 88.38 85 LEU A CA 1
ATOM 637 C C . LEU A 1 85 ? 23.822 -1.664 -21.016 1.00 88.38 85 LEU A C 1
ATOM 639 O O . LEU A 1 85 ? 23.686 -1.934 -22.207 1.00 88.38 85 LEU A O 1
ATOM 643 N N . PHE A 1 86 ? 24.932 -1.095 -20.532 1.00 82.75 86 PHE A N 1
ATOM 644 C CA . PHE A 1 86 ? 26.122 -0.836 -21.356 1.00 82.75 86 PHE A CA 1
ATOM 645 C C . PHE A 1 86 ? 26.910 -2.109 -21.697 1.00 82.75 86 PHE A C 1
ATOM 647 O O . PHE A 1 86 ? 27.575 -2.145 -22.728 1.00 82.75 86 PHE A O 1
ATOM 654 N N . VAL A 1 87 ? 26.850 -3.140 -20.851 1.00 84.00 87 VAL A N 1
ATOM 655 C CA . VAL A 1 87 ? 27.614 -4.388 -21.022 1.00 84.00 87 VAL A CA 1
ATOM 656 C C . VAL A 1 87 ? 26.826 -5.413 -21.834 1.00 84.00 87 VAL A C 1
ATOM 658 O O . VAL A 1 87 ? 27.304 -5.919 -22.844 1.00 84.00 87 VAL A O 1
ATOM 661 N N . SER A 1 88 ? 25.615 -5.741 -21.386 1.00 85.81 88 SER A N 1
ATOM 662 C CA . SER A 1 88 ? 24.727 -6.699 -22.035 1.00 85.81 88 SER A CA 1
ATOM 663 C C . SER A 1 88 ? 23.265 -6.304 -21.812 1.00 85.81 88 SER A C 1
ATOM 665 O O . SER A 1 88 ? 22.729 -6.460 -20.706 1.00 85.81 88 SER A O 1
ATOM 667 N N . PRO A 1 89 ? 22.579 -5.842 -22.867 1.00 84.94 89 PRO A N 1
ATOM 668 C CA . PRO A 1 89 ? 21.190 -5.432 -22.762 1.00 84.94 89 PRO A CA 1
ATOM 669 C C . PRO A 1 89 ? 20.226 -6.572 -22.390 1.00 84.94 89 PRO A C 1
ATOM 671 O O . PRO A 1 89 ? 19.218 -6.326 -21.733 1.00 84.94 89 PRO A O 1
ATOM 674 N N . GLU A 1 90 ? 20.539 -7.821 -22.747 1.00 86.62 90 GLU A N 1
ATOM 675 C CA . GLU A 1 90 ? 19.723 -8.990 -22.384 1.00 86.62 90 GLU A CA 1
ATOM 676 C C . GLU A 1 90 ? 19.807 -9.313 -20.884 1.00 86.62 90 GLU A C 1
ATOM 678 O O . GLU A 1 90 ? 18.787 -9.574 -20.245 1.00 86.62 90 GLU A O 1
ATOM 683 N N . ILE A 1 91 ? 20.996 -9.199 -20.278 1.00 88.88 91 ILE A N 1
ATOM 684 C CA . ILE A 1 91 ? 21.161 -9.373 -18.825 1.00 88.88 91 ILE A CA 1
ATOM 685 C C . ILE A 1 91 ? 20.432 -8.253 -18.070 1.00 88.88 91 ILE A C 1
ATOM 687 O O . ILE A 1 91 ? 19.811 -8.509 -17.037 1.00 88.88 91 ILE A O 1
ATOM 691 N N . ALA A 1 92 ? 20.430 -7.025 -18.605 1.00 88.38 92 ALA A N 1
ATOM 692 C CA . ALA A 1 92 ? 19.715 -5.901 -17.999 1.00 88.38 92 ALA A CA 1
ATOM 693 C C . ALA A 1 92 ? 18.201 -6.167 -17.877 1.00 88.38 92 ALA A C 1
ATOM 695 O O . ALA A 1 92 ? 17.603 -5.820 -16.855 1.00 88.38 92 ALA A O 1
ATOM 696 N N . LYS A 1 93 ? 17.590 -6.846 -18.866 1.00 90.25 93 LYS A N 1
ATOM 697 C CA . LYS A 1 93 ? 16.181 -7.284 -18.796 1.00 90.25 93 LYS A CA 1
ATOM 698 C C . LYS A 1 93 ? 15.954 -8.224 -17.612 1.00 90.25 93 LYS A C 1
ATOM 700 O O . LYS A 1 93 ? 15.054 -7.993 -16.806 1.00 90.25 93 LYS A O 1
ATOM 705 N N . VAL A 1 94 ? 16.779 -9.269 -17.498 1.00 92.06 94 VAL A N 1
ATOM 706 C CA . VAL A 1 94 ? 16.668 -10.288 -16.438 1.00 92.06 94 VAL A CA 1
ATOM 707 C C . VAL A 1 94 ? 16.810 -9.644 -15.064 1.00 92.06 94 VAL A C 1
ATOM 709 O O . VAL A 1 94 ? 15.983 -9.871 -14.186 1.00 92.06 94 VAL A O 1
ATOM 712 N N . VAL A 1 95 ? 17.810 -8.780 -14.890 1.00 92.44 95 VAL A N 1
ATOM 713 C CA . VAL A 1 95 ? 18.038 -8.070 -13.627 1.00 92.44 95 VAL A CA 1
ATOM 714 C C . VAL A 1 95 ? 16.863 -7.164 -13.267 1.00 92.44 95 VAL A C 1
ATOM 716 O O . VAL A 1 95 ? 16.459 -7.134 -12.104 1.00 92.44 95 VAL A O 1
ATOM 719 N N . GLY A 1 96 ? 16.262 -6.482 -14.246 1.00 92.12 96 GLY A N 1
ATOM 720 C CA . GLY A 1 96 ? 15.070 -5.670 -14.010 1.00 92.12 96 GLY A CA 1
ATOM 721 C C . GLY A 1 96 ? 13.890 -6.474 -13.473 1.00 92.12 96 GLY A C 1
ATOM 722 O O . GLY A 1 96 ? 13.261 -6.057 -12.499 1.00 92.12 96 GLY A O 1
ATOM 723 N N . TYR A 1 97 ? 13.621 -7.654 -14.034 1.00 93.81 97 TYR A N 1
ATOM 724 C CA . TYR A 1 97 ? 12.580 -8.540 -13.506 1.00 93.81 97 TYR A CA 1
ATOM 725 C C . TYR A 1 97 ? 12.934 -9.120 -12.134 1.00 93.81 97 TYR A C 1
ATOM 727 O O . TYR A 1 97 ? 12.063 -9.183 -11.267 1.00 93.81 97 TYR A O 1
ATOM 735 N N . SER A 1 98 ? 14.197 -9.483 -11.899 1.00 93.94 98 SER A N 1
ATOM 736 C CA . SER A 1 98 ? 14.659 -9.995 -10.603 1.00 93.94 98 SER A CA 1
ATOM 737 C C . SER A 1 98 ? 14.484 -8.970 -9.484 1.00 93.94 98 SER A C 1
ATOM 739 O O . SER A 1 98 ? 13.979 -9.305 -8.413 1.00 93.94 98 SER A O 1
ATOM 741 N N . ILE A 1 99 ? 14.839 -7.705 -9.730 1.00 94.12 99 ILE A N 1
ATOM 742 C CA . ILE A 1 99 ? 14.675 -6.632 -8.741 1.00 94.12 99 ILE A CA 1
ATOM 743 C C . ILE A 1 99 ? 13.193 -6.313 -8.524 1.00 94.12 99 ILE A C 1
ATOM 745 O O . ILE A 1 99 ? 12.770 -6.095 -7.387 1.00 94.12 99 ILE A O 1
ATOM 749 N N . ALA A 1 100 ? 12.375 -6.351 -9.576 1.00 93.31 100 ALA A N 1
ATOM 750 C CA . ALA A 1 100 ? 10.935 -6.187 -9.438 1.00 93.31 100 ALA A CA 1
ATOM 751 C C . ALA A 1 100 ? 10.301 -7.303 -8.586 1.00 93.31 100 ALA A C 1
ATOM 753 O O . ALA A 1 100 ? 9.536 -7.019 -7.663 1.00 93.31 100 ALA A O 1
ATOM 754 N N . ALA A 1 101 ? 10.672 -8.562 -8.834 1.00 93.31 101 ALA A N 1
ATOM 755 C CA . ALA A 1 101 ? 10.229 -9.704 -8.039 1.00 93.31 101 ALA A CA 1
ATOM 756 C C . ALA A 1 101 ? 10.690 -9.595 -6.577 1.00 93.31 101 ALA A C 1
ATOM 758 O O . ALA A 1 101 ? 9.887 -9.790 -5.664 1.00 93.31 101 ALA A O 1
ATOM 759 N N . ALA A 1 102 ? 11.949 -9.205 -6.346 1.00 93.69 102 ALA A N 1
ATOM 760 C CA . ALA A 1 102 ? 12.473 -8.949 -5.007 1.00 93.69 102 ALA A CA 1
ATOM 761 C C . ALA A 1 102 ? 11.707 -7.822 -4.300 1.00 93.69 102 ALA A C 1
ATOM 763 O O . ALA A 1 102 ? 11.380 -7.954 -3.127 1.00 93.69 102 ALA A O 1
ATOM 764 N N . THR A 1 103 ? 11.348 -6.748 -5.008 1.00 93.44 103 THR A N 1
ATOM 765 C CA . THR A 1 103 ? 10.557 -5.638 -4.449 1.00 93.44 103 THR A CA 1
ATOM 766 C C . THR A 1 103 ? 9.176 -6.111 -3.997 1.00 93.44 103 THR A C 1
ATOM 768 O O . THR A 1 103 ? 8.736 -5.774 -2.899 1.00 93.44 103 THR A O 1
ATOM 771 N N . ILE A 1 104 ? 8.500 -6.935 -4.804 1.00 92.50 104 ILE A N 1
ATOM 772 C CA . ILE A 1 104 ? 7.205 -7.523 -4.435 1.00 92.50 104 ILE A CA 1
ATOM 773 C C . ILE A 1 104 ? 7.365 -8.441 -3.218 1.00 92.50 104 ILE A C 1
ATOM 775 O O . ILE A 1 104 ? 6.596 -8.322 -2.266 1.00 92.50 104 ILE A O 1
ATOM 779 N N . ALA A 1 105 ? 8.379 -9.308 -3.200 1.00 91.06 105 ALA A N 1
ATOM 780 C CA . ALA A 1 105 ? 8.633 -10.196 -2.068 1.00 91.06 105 ALA A CA 1
ATOM 781 C C . ALA A 1 105 ? 8.938 -9.415 -0.777 1.00 91.06 105 ALA A C 1
ATOM 783 O O . ALA A 1 105 ? 8.351 -9.687 0.268 1.00 91.06 105 ALA A O 1
ATOM 784 N N . LEU A 1 106 ? 9.794 -8.394 -0.852 1.00 90.56 106 LEU A N 1
ATOM 785 C CA . LEU A 1 106 ? 10.153 -7.551 0.288 1.00 90.56 106 LEU A CA 1
ATOM 786 C C . LEU A 1 106 ? 8.995 -6.665 0.759 1.00 90.56 106 LEU A C 1
ATOM 788 O O . LEU A 1 106 ? 8.940 -6.326 1.938 1.00 90.56 106 LEU A O 1
ATOM 792 N N . SER A 1 107 ? 8.031 -6.333 -0.107 1.00 88.19 107 SER A N 1
ATOM 793 C CA . SER A 1 107 ? 6.817 -5.616 0.311 1.00 88.19 107 SER A CA 1
ATOM 794 C C . SER A 1 107 ? 6.015 -6.381 1.373 1.00 88.19 107 SER A C 1
ATOM 796 O O . SER A 1 107 ? 5.331 -5.765 2.192 1.00 88.19 107 SER A O 1
ATOM 798 N N . ALA A 1 108 ? 6.162 -7.713 1.431 1.00 85.06 108 ALA A N 1
ATOM 799 C CA . ALA A 1 108 ? 5.564 -8.549 2.465 1.00 85.06 108 ALA A CA 1
ATOM 800 C C . ALA A 1 108 ? 6.157 -8.302 3.861 1.00 85.06 108 ALA A C 1
ATOM 802 O O . ALA A 1 108 ? 5.497 -8.620 4.844 1.00 85.06 108 ALA A O 1
ATOM 803 N N . LEU A 1 109 ? 7.337 -7.678 3.989 1.00 79.62 109 LEU A N 1
ATOM 804 C CA . LEU A 1 109 ? 7.860 -7.242 5.292 1.00 79.62 109 LEU A CA 1
ATOM 805 C C . LEU A 1 109 ? 6.908 -6.258 5.989 1.00 79.62 109 LEU A C 1
ATOM 807 O O . LEU A 1 109 ? 6.885 -6.188 7.211 1.00 79.62 109 LEU A O 1
ATOM 811 N N . GLY A 1 110 ? 6.053 -5.554 5.241 1.00 72.12 110 GLY A N 1
ATOM 812 C CA . GLY A 1 110 ? 5.016 -4.708 5.827 1.00 72.12 110 GLY A CA 1
ATOM 813 C C . GLY A 1 110 ? 4.009 -5.466 6.713 1.00 72.12 110 GLY A C 1
ATOM 814 O O . GLY A 1 110 ? 3.448 -4.870 7.631 1.00 72.12 110 GLY A O 1
ATOM 815 N N . LEU A 1 111 ? 3.825 -6.781 6.509 1.00 74.88 111 LEU A N 1
ATOM 816 C CA . LEU A 1 111 ? 2.943 -7.635 7.323 1.00 74.88 111 LEU A CA 1
ATOM 817 C C . LEU A 1 111 ? 3.401 -7.795 8.772 1.00 74.88 111 LEU A C 1
ATOM 819 O O . LEU A 1 111 ? 2.559 -7.946 9.657 1.00 74.88 111 LEU A O 1
ATOM 823 N N . SER A 1 112 ? 4.714 -7.873 8.999 1.00 74.00 112 SER A N 1
ATOM 824 C CA . SER A 1 112 ? 5.280 -8.130 10.328 1.00 74.00 112 SER A CA 1
ATOM 825 C C . SER A 1 112 ? 5.429 -6.857 11.151 1.00 74.00 112 SER A C 1
ATOM 827 O O . SER A 1 112 ? 5.598 -6.927 12.365 1.00 74.00 112 SER A O 1
ATOM 829 N N . VAL A 1 113 ? 5.366 -5.701 10.493 1.00 72.88 113 VAL A N 1
ATOM 830 C CA . VAL A 1 113 ? 5.685 -4.416 11.102 1.00 72.88 113 VAL A CA 1
ATOM 831 C C . VAL A 1 113 ? 4.434 -3.667 11.574 1.00 72.88 113 VAL A C 1
ATOM 833 O O . VAL A 1 113 ? 4.485 -3.007 12.609 1.00 72.88 113 VAL A O 1
ATOM 836 N N . TYR A 1 114 ? 3.314 -3.747 10.848 1.00 73.56 114 TYR A N 1
ATOM 837 C CA . TYR A 1 114 ? 2.112 -2.984 11.197 1.00 73.56 114 TYR A CA 1
ATOM 838 C C . TYR A 1 114 ? 1.256 -3.700 12.265 1.00 73.56 114 TYR A C 1
ATOM 840 O O . TYR A 1 114 ? 0.923 -4.878 12.090 1.00 73.56 114 TYR A O 1
ATOM 848 N N . PRO A 1 115 ? 0.828 -3.017 13.347 1.00 72.62 115 PRO A N 1
ATOM 849 C CA . PRO A 1 115 ? 0.004 -3.629 14.385 1.00 72.62 115 PRO A CA 1
ATOM 850 C C . PRO A 1 115 ? -1.392 -3.983 13.855 1.00 72.62 115 PRO A C 1
ATOM 852 O O . PRO A 1 115 ? -2.211 -3.117 13.541 1.00 72.62 115 PRO A O 1
ATOM 855 N N . ARG A 1 116 ? -1.694 -5.286 13.795 1.00 73.50 116 ARG A N 1
ATOM 856 C CA . ARG A 1 116 ? -2.948 -5.816 13.220 1.00 73.50 116 ARG A CA 1
ATOM 857 C C . ARG A 1 116 ? -4.215 -5.323 13.917 1.00 73.50 116 ARG A C 1
ATOM 859 O O . ARG A 1 116 ? -5.251 -5.237 13.270 1.00 73.50 116 ARG A O 1
ATOM 866 N N . ALA A 1 117 ? -4.132 -4.970 15.198 1.00 66.50 117 ALA A N 1
ATOM 867 C CA . ALA A 1 117 ? -5.263 -4.462 15.975 1.00 66.50 117 ALA A CA 1
ATOM 868 C C . ALA A 1 117 ? -5.821 -3.124 15.452 1.00 66.50 117 ALA A C 1
ATOM 870 O O . ALA A 1 117 ? -6.963 -2.781 15.745 1.00 66.50 117 ALA A O 1
ATOM 871 N N . ILE A 1 118 ? -5.021 -2.374 14.686 1.00 72.31 118 ILE A N 1
ATOM 872 C CA . ILE A 1 118 ? -5.370 -1.047 14.156 1.00 72.31 118 ILE A CA 1
ATOM 873 C C . ILE A 1 118 ? -5.539 -1.086 12.623 1.00 72.31 118 ILE A C 1
ATOM 875 O O . ILE A 1 118 ? -5.895 -0.091 11.996 1.00 72.31 118 ILE A O 1
ATOM 879 N N . ALA A 1 119 ? -5.310 -2.243 11.994 1.00 76.06 119 ALA A N 1
ATOM 880 C CA . ALA A 1 119 ? -5.400 -2.380 10.547 1.00 76.06 119 ALA A CA 1
ATOM 881 C C . ALA A 1 119 ? -6.816 -2.069 10.049 1.00 76.06 119 ALA A C 1
ATOM 883 O O . ALA A 1 119 ? -7.811 -2.575 10.575 1.00 76.06 119 ALA A O 1
ATOM 884 N N . LEU A 1 120 ? -6.903 -1.260 8.993 1.00 77.69 120 LEU A N 1
ATOM 885 C CA . LEU A 1 120 ? -8.177 -0.916 8.380 1.00 77.69 120 LEU A CA 1
ATOM 886 C C . LEU A 1 120 ? -8.739 -2.156 7.676 1.00 77.69 120 LEU A C 1
ATOM 888 O O . LEU A 1 120 ? -8.111 -2.675 6.746 1.00 77.69 120 LEU A O 1
ATOM 892 N N . PRO A 1 121 ? -9.923 -2.651 8.068 1.00 76.06 121 PRO A N 1
ATOM 893 C CA . PRO A 1 121 ? -10.538 -3.742 7.341 1.00 76.06 121 PRO A CA 1
ATOM 894 C C . PRO A 1 121 ? -10.913 -3.264 5.932 1.00 76.06 121 PRO A C 1
ATOM 896 O O . PRO A 1 121 ? -11.250 -2.104 5.702 1.00 76.06 121 PRO A O 1
ATOM 899 N N . SER A 1 122 ? -10.849 -4.175 4.967 1.00 75.38 122 SER A N 1
ATOM 900 C CA . SER A 1 122 ? -11.371 -3.958 3.616 1.00 75.38 122 SER A CA 1
ATOM 901 C C . SER A 1 122 ? -12.337 -5.089 3.312 1.00 75.38 122 SER A C 1
ATOM 903 O O . SER A 1 122 ? -11.985 -6.265 3.451 1.00 75.38 122 SER A O 1
ATOM 905 N N . ARG A 1 123 ? -13.567 -4.744 2.936 1.00 71.38 123 ARG A N 1
ATOM 906 C CA . ARG A 1 123 ? -14.643 -5.709 2.667 1.00 71.38 123 ARG A CA 1
ATOM 907 C C . ARG A 1 123 ? -14.737 -6.043 1.191 1.00 71.38 123 ARG A C 1
ATOM 909 O O . ARG A 1 123 ? -15.046 -7.181 0.837 1.00 71.38 123 ARG A O 1
ATOM 916 N N . LYS A 1 124 ? -14.495 -5.058 0.328 1.00 79.12 124 LYS A N 1
ATOM 917 C CA . LYS A 1 124 ? -14.757 -5.180 -1.106 1.00 79.12 124 LYS A CA 1
ATOM 918 C C . LYS A 1 124 ? -13.516 -5.675 -1.855 1.00 79.12 124 LYS A C 1
ATOM 920 O O . LYS A 1 124 ? -12.379 -5.372 -1.512 1.00 79.12 124 LYS A O 1
ATOM 925 N N . LYS A 1 125 ? -13.728 -6.459 -2.917 1.00 84.81 125 LYS A N 1
ATOM 926 C CA . LYS A 1 125 ? -12.650 -7.082 -3.715 1.00 84.81 125 LYS A CA 1
ATOM 927 C C . LYS A 1 125 ? -12.128 -6.183 -4.847 1.00 84.81 125 LYS A C 1
ATOM 929 O O . LYS A 1 125 ? -11.677 -6.682 -5.874 1.00 84.81 125 LYS A O 1
ATOM 934 N N . HIS A 1 126 ? -12.192 -4.861 -4.679 1.00 82.31 126 HIS A N 1
ATOM 935 C CA . HIS A 1 126 ? -11.780 -3.896 -5.709 1.00 82.31 126 HIS A CA 1
ATOM 936 C C . HIS A 1 126 ? -10.305 -4.040 -6.096 1.00 82.31 126 HIS A C 1
ATOM 938 O O . HIS A 1 126 ? -9.958 -3.843 -7.253 1.00 82.31 126 HIS A O 1
ATOM 944 N N . PHE A 1 127 ? -9.469 -4.512 -5.170 1.00 83.88 127 PHE A N 1
ATOM 945 C CA . PHE A 1 127 ? -8.052 -4.805 -5.383 1.00 83.88 127 PHE A CA 1
ATOM 946 C C . PHE A 1 127 ? -7.754 -5.784 -6.537 1.00 83.88 127 PHE A C 1
ATOM 948 O O . PHE A 1 127 ? -6.607 -5.887 -6.944 1.00 83.88 127 PHE A O 1
ATOM 955 N N . LEU A 1 128 ? -8.745 -6.517 -7.060 1.00 86.56 128 LEU A N 1
ATOM 956 C CA . LEU A 1 128 ? -8.567 -7.422 -8.204 1.00 86.56 128 LEU A CA 1
ATOM 957 C C . LEU A 1 128 ? -8.639 -6.710 -9.561 1.00 86.56 128 LEU A C 1
ATOM 959 O O . LEU A 1 128 ? -8.165 -7.254 -10.553 1.00 86.56 128 LEU A O 1
ATOM 963 N N . ILE A 1 129 ? -9.217 -5.508 -9.624 1.00 86.00 129 ILE A N 1
ATOM 964 C CA . ILE A 1 129 ? -9.432 -4.770 -10.878 1.00 86.00 129 ILE A CA 1
ATOM 965 C C . ILE A 1 129 ? -8.116 -4.514 -11.639 1.00 86.00 129 ILE A C 1
ATOM 967 O O . ILE A 1 129 ? -8.104 -4.721 -12.854 1.00 86.00 129 ILE A O 1
ATOM 971 N N . PRO A 1 130 ? -6.983 -4.165 -10.989 1.00 85.69 130 PRO A N 1
ATOM 972 C CA . PRO A 1 130 ? -5.714 -4.001 -11.692 1.00 85.69 130 PRO A CA 1
ATOM 973 C C . PRO A 1 130 ? -5.230 -5.259 -12.429 1.00 85.69 130 PRO A C 1
ATOM 975 O O . PRO A 1 130 ? -4.453 -5.121 -13.360 1.00 85.69 130 PRO A O 1
ATOM 978 N N . ALA A 1 131 ? -5.705 -6.470 -12.100 1.00 85.69 131 ALA A N 1
ATOM 979 C CA . ALA A 1 131 ? -5.331 -7.692 -12.826 1.00 85.69 131 ALA A CA 1
ATOM 980 C C . ALA A 1 131 ? -5.788 -7.685 -14.298 1.00 85.69 131 ALA A C 1
ATOM 982 O O . ALA A 1 131 ? -5.201 -8.370 -15.136 1.00 85.69 131 ALA A O 1
ATOM 983 N N . VAL A 1 132 ? -6.786 -6.860 -14.638 1.00 85.75 132 VAL A N 1
ATOM 984 C CA . VAL A 1 132 ? -7.221 -6.621 -16.023 1.00 85.75 132 VAL A CA 1
ATOM 985 C C . VAL A 1 132 ? -6.107 -5.971 -16.858 1.00 85.75 132 VAL A C 1
ATOM 987 O O . VAL A 1 132 ? -6.121 -6.073 -18.081 1.00 85.75 132 VAL A O 1
ATOM 990 N N . SER A 1 133 ? -5.078 -5.380 -16.236 1.00 84.56 133 SER A N 1
ATOM 991 C CA . SER A 1 133 ? -3.928 -4.836 -16.963 1.00 84.56 133 SER A CA 1
ATOM 992 C C . SER A 1 133 ? -3.111 -5.903 -17.694 1.00 84.56 133 SER A C 1
ATOM 994 O O . SER A 1 133 ? -2.427 -5.562 -18.651 1.00 84.56 133 SER A O 1
ATOM 996 N N . ILE A 1 134 ? -3.154 -7.172 -17.266 1.00 83.50 134 ILE A N 1
ATOM 997 C CA . ILE A 1 134 ? -2.361 -8.262 -17.859 1.00 83.50 134 ILE A CA 1
ATOM 998 C C . ILE A 1 134 ? -2.707 -8.453 -19.347 1.00 83.50 134 ILE A C 1
ATOM 1000 O O . ILE A 1 134 ? -1.801 -8.337 -20.172 1.00 83.50 134 ILE A O 1
ATOM 1004 N N . PRO A 1 135 ? -3.979 -8.679 -19.738 1.00 82.81 135 PRO A N 1
ATOM 1005 C CA . PRO A 1 135 ? -4.339 -8.756 -21.154 1.00 82.81 135 PRO A CA 1
ATOM 1006 C C . PRO A 1 135 ? -4.184 -7.414 -21.889 1.00 82.81 135 PRO A C 1
ATOM 1008 O O . PRO A 1 135 ? -3.806 -7.406 -23.057 1.00 82.81 135 PRO A O 1
ATOM 1011 N N . LEU A 1 136 ? -4.415 -6.269 -21.231 1.00 80.62 136 LEU A N 1
ATOM 1012 C CA . LEU A 1 136 ? -4.238 -4.947 -21.856 1.00 80.62 136 LEU A CA 1
ATOM 1013 C C . LEU A 1 136 ? -2.772 -4.611 -22.175 1.00 80.62 136 LEU A C 1
ATOM 1015 O O . LEU A 1 136 ? -2.502 -3.918 -23.157 1.00 80.62 136 LEU A O 1
ATOM 1019 N N . ALA A 1 137 ? -1.826 -5.118 -21.384 1.00 82.12 137 ALA A N 1
ATOM 1020 C CA . ALA A 1 137 ? -0.394 -4.934 -21.608 1.00 82.12 137 ALA A CA 1
ATOM 1021 C C . ALA A 1 137 ? 0.116 -5.672 -22.859 1.00 82.12 137 ALA A C 1
ATOM 1023 O O . ALA A 1 137 ? 1.199 -5.361 -23.340 1.00 82.12 137 ALA A O 1
ATOM 1024 N N . ALA A 1 138 ? -0.653 -6.620 -23.409 1.00 79.94 138 ALA A N 1
ATOM 1025 C CA . ALA A 1 138 ? -0.347 -7.229 -24.705 1.00 79.94 138 ALA A CA 1
ATOM 1026 C C . ALA A 1 138 ? -0.729 -6.323 -25.892 1.00 79.94 138 ALA A C 1
ATOM 1028 O O . ALA A 1 138 ? -0.207 -6.496 -26.989 1.00 79.94 138 ALA A O 1
ATOM 1029 N N . LEU A 1 139 ? -1.637 -5.362 -25.682 1.00 81.00 139 LEU A N 1
ATOM 1030 C CA . LEU A 1 139 ? -2.146 -4.453 -26.718 1.00 81.00 139 LEU A CA 1
ATOM 1031 C C . LEU A 1 139 ? -1.489 -3.065 -26.675 1.00 81.00 139 LEU A C 1
ATOM 1033 O O . LEU A 1 139 ? -1.576 -2.314 -27.644 1.00 81.00 139 LEU A O 1
ATOM 1037 N N . THR A 1 140 ? -0.881 -2.692 -25.546 1.00 84.88 140 THR A N 1
ATOM 1038 C CA . THR A 1 140 ? -0.381 -1.335 -25.262 1.00 84.88 140 THR A CA 1
ATOM 1039 C C . THR A 1 140 ? 0.853 -1.367 -24.351 1.00 84.88 140 THR A C 1
ATOM 1041 O O . THR A 1 140 ? 1.233 -2.422 -23.851 1.00 84.88 140 THR A O 1
ATOM 1044 N N . ASP A 1 141 ? 1.475 -0.208 -24.097 1.00 87.62 141 ASP A N 1
ATOM 1045 C CA . ASP A 1 141 ? 2.595 -0.087 -23.154 1.00 87.62 141 ASP A CA 1
ATOM 1046 C C . ASP A 1 141 ? 2.193 -0.575 -21.734 1.00 87.62 141 ASP A C 1
ATOM 1048 O O . ASP A 1 141 ? 1.174 -0.117 -21.200 1.00 87.62 141 ASP A O 1
ATOM 1052 N N . PRO A 1 142 ? 2.998 -1.429 -21.062 1.00 89.31 142 PRO A N 1
ATOM 1053 C CA . PRO A 1 142 ? 2.647 -2.032 -19.768 1.00 89.31 142 PRO A CA 1
ATOM 1054 C C . PRO A 1 142 ? 2.274 -1.028 -18.670 1.00 89.31 142 PRO A C 1
ATOM 1056 O O . PRO A 1 142 ? 1.357 -1.270 -17.886 1.00 89.31 142 PRO A O 1
ATOM 1059 N N . LEU A 1 143 ? 2.961 0.119 -18.623 1.00 90.25 143 LEU A N 1
ATOM 1060 C CA . LEU A 1 143 ? 2.673 1.188 -17.662 1.00 90.25 143 LEU A CA 1
ATOM 1061 C C . LEU A 1 143 ? 1.312 1.845 -17.930 1.00 90.25 143 LEU A C 1
ATOM 1063 O O . LEU A 1 143 ? 0.561 2.104 -16.993 1.00 90.25 143 LEU A O 1
ATOM 1067 N N . PHE A 1 144 ? 0.962 2.079 -19.197 1.00 90.25 144 PHE A N 1
ATOM 1068 C CA . PHE A 1 144 ? -0.325 2.670 -19.564 1.00 90.25 144 PHE A CA 1
ATOM 1069 C C . PHE A 1 144 ? -1.484 1.706 -19.302 1.00 90.25 144 PHE A C 1
ATOM 1071 O O . PHE A 1 144 ? -2.489 2.114 -18.718 1.00 90.25 144 PHE A O 1
ATOM 1078 N N . ALA A 1 145 ? -1.324 0.427 -19.654 1.00 90.69 145 ALA A N 1
ATOM 1079 C CA . ALA A 1 145 ? -2.298 -0.616 -19.341 1.00 90.69 145 ALA A CA 1
ATOM 1080 C C . ALA A 1 145 ? -2.589 -0.685 -17.833 1.00 90.69 145 ALA A C 1
ATOM 1082 O O . ALA A 1 145 ? -3.749 -0.732 -17.414 1.00 90.69 145 ALA A O 1
ATOM 1083 N N . LEU A 1 146 ? -1.534 -0.645 -17.011 1.00 91.69 146 LEU A N 1
ATOM 1084 C CA . LEU A 1 146 ? -1.656 -0.668 -15.557 1.00 91.69 146 LEU A CA 1
ATOM 1085 C C . LEU A 1 146 ? -2.320 0.601 -15.013 1.00 91.69 146 LEU A C 1
ATOM 1087 O O . LEU A 1 146 ? -3.172 0.499 -14.135 1.00 91.69 146 LEU A O 1
ATOM 1091 N N . LEU A 1 147 ? -1.987 1.780 -15.548 1.00 93.25 147 LEU A N 1
ATOM 1092 C CA . LEU A 1 147 ? -2.592 3.048 -15.135 1.00 93.25 147 LEU A CA 1
ATOM 1093 C C . LEU A 1 147 ? -4.108 3.055 -15.370 1.00 93.25 147 LEU A C 1
ATOM 1095 O O . LEU A 1 147 ? -4.871 3.359 -14.454 1.00 93.25 147 LEU A O 1
ATOM 1099 N N . VAL A 1 148 ? -4.546 2.682 -16.577 1.00 91.19 148 VAL A N 1
ATOM 1100 C CA . VAL A 1 148 ? -5.970 2.671 -16.953 1.00 91.19 148 VAL A CA 1
ATOM 1101 C C . VAL A 1 148 ? -6.760 1.692 -16.085 1.00 91.19 148 VAL A C 1
ATOM 1103 O O . VAL A 1 148 ? -7.840 2.035 -15.605 1.00 91.19 148 VAL A O 1
ATOM 1106 N N . ALA A 1 149 ? -6.209 0.505 -15.818 1.00 90.69 149 ALA A N 1
ATOM 1107 C CA . ALA A 1 149 ? -6.844 -0.476 -14.938 1.00 90.69 149 ALA A CA 1
ATOM 1108 C C . ALA A 1 149 ? -6.843 -0.038 -13.458 1.00 90.69 149 ALA A C 1
ATOM 1110 O O . ALA A 1 149 ? -7.771 -0.354 -12.711 1.00 90.69 149 ALA A O 1
ATOM 1111 N N . ALA A 1 150 ? -5.821 0.700 -13.018 1.00 91.25 150 ALA A N 1
ATOM 1112 C CA . ALA A 1 150 ? -5.678 1.121 -11.628 1.00 91.25 150 ALA A CA 1
ATOM 1113 C C . ALA A 1 150 ? -6.623 2.266 -11.235 1.00 91.25 150 ALA A C 1
ATOM 1115 O O . ALA A 1 150 ? -7.060 2.302 -10.087 1.00 91.25 150 ALA A O 1
ATOM 1116 N N . ILE A 1 151 ? -6.975 3.177 -12.152 1.00 92.44 151 ILE A N 1
ATOM 1117 C CA . ILE A 1 151 ? -7.788 4.370 -11.838 1.00 92.44 151 ILE A CA 1
ATOM 1118 C C . ILE A 1 151 ? -9.162 4.020 -11.228 1.00 92.44 151 ILE A C 1
ATOM 1120 O O . ILE A 1 151 ? -9.461 4.525 -10.141 1.00 92.44 151 ILE A O 1
ATOM 1124 N N . PRO A 1 152 ? -9.997 3.146 -11.835 1.00 91.56 152 PRO A N 1
ATOM 1125 C CA . PRO A 1 152 ? -11.292 2.793 -11.249 1.00 91.56 152 PRO A CA 1
ATOM 1126 C C . PRO A 1 152 ? -11.142 2.116 -9.884 1.00 91.56 152 PRO A C 1
ATOM 1128 O O . PRO A 1 152 ? -11.901 2.396 -8.956 1.00 91.56 152 PRO A O 1
ATOM 1131 N N . SER A 1 153 ? -10.126 1.258 -9.743 1.00 90.81 153 SER A N 1
ATOM 1132 C CA . SER A 1 153 ? -9.826 0.578 -8.483 1.00 90.81 153 SER A CA 1
ATOM 1133 C C . SER A 1 153 ? -9.434 1.560 -7.384 1.00 90.81 153 SER A C 1
ATOM 1135 O O . SER A 1 153 ? -9.906 1.439 -6.255 1.00 90.81 153 SER A O 1
ATOM 1137 N N . ALA A 1 154 ? -8.601 2.547 -7.715 1.00 92.44 154 ALA A N 1
ATOM 1138 C CA . ALA A 1 154 ? -8.139 3.563 -6.785 1.00 92.44 154 ALA A CA 1
ATOM 1139 C C . ALA A 1 154 ? -9.293 4.418 -6.261 1.00 92.44 154 ALA A C 1
ATOM 1141 O O . ALA A 1 154 ? -9.358 4.683 -5.062 1.00 92.44 154 ALA A O 1
ATOM 1142 N N . LEU A 1 155 ? -10.228 4.803 -7.137 1.00 92.38 155 LEU A N 1
ATOM 1143 C CA . LEU A 1 155 ? -11.401 5.583 -6.750 1.00 92.38 155 LEU A CA 1
ATOM 1144 C C . LEU A 1 155 ? -12.287 4.807 -5.767 1.00 92.38 155 LEU A C 1
ATOM 1146 O O . LEU A 1 155 ? -12.674 5.342 -4.731 1.00 92.38 155 LEU A O 1
ATOM 1150 N N . LEU A 1 156 ? -12.570 3.535 -6.057 1.00 90.94 156 LEU A N 1
ATOM 1151 C CA . LEU A 1 156 ? -13.387 2.689 -5.183 1.00 90.94 156 LEU A CA 1
ATOM 1152 C C . LEU A 1 156 ? -12.702 2.427 -3.834 1.00 90.94 156 LEU A C 1
ATOM 1154 O O . LEU A 1 156 ? -13.348 2.528 -2.792 1.00 90.94 156 LEU A O 1
ATOM 1158 N N . ALA A 1 157 ? -11.394 2.155 -3.844 1.00 90.00 157 ALA A N 1
ATOM 1159 C CA . ALA A 1 157 ? -10.598 1.972 -2.631 1.00 90.00 157 ALA A CA 1
ATOM 1160 C C . ALA A 1 157 ? -10.534 3.255 -1.782 1.00 90.00 157 ALA A C 1
ATOM 1162 O O . ALA A 1 157 ? -10.625 3.193 -0.556 1.00 90.00 157 ALA A O 1
ATOM 1163 N N . PHE A 1 158 ? -10.431 4.424 -2.420 1.00 90.62 158 PHE A N 1
ATOM 1164 C CA . PHE A 1 158 ? -10.455 5.716 -1.737 1.00 90.62 158 PHE A CA 1
ATOM 1165 C C . PHE A 1 158 ? -11.809 5.996 -1.079 1.00 90.62 158 PHE A C 1
ATOM 1167 O O . PHE A 1 158 ? -11.848 6.437 0.069 1.00 90.62 158 PHE A O 1
ATOM 1174 N N . LEU A 1 159 ? -12.914 5.721 -1.780 1.00 89.88 159 LEU A N 1
ATOM 1175 C CA . LEU A 1 159 ? -14.262 5.878 -1.231 1.00 89.88 159 LEU A CA 1
ATOM 1176 C C . LEU A 1 159 ? -14.493 4.947 -0.035 1.00 89.88 159 LEU A C 1
ATOM 1178 O O . LEU A 1 159 ? -15.008 5.407 0.980 1.00 89.88 159 LEU A O 1
ATOM 1182 N N . GLU A 1 160 ? -14.051 3.686 -0.116 1.00 87.50 160 GLU A N 1
ATOM 1183 C CA . GLU A 1 160 ? -14.113 2.737 1.007 1.00 87.50 160 GLU A CA 1
ATOM 1184 C C . GLU A 1 160 ? -13.299 3.253 2.204 1.00 87.50 160 GLU A C 1
ATOM 1186 O O . GLU A 1 160 ? -13.823 3.351 3.312 1.00 87.50 160 GLU A O 1
ATOM 1191 N N . ARG A 1 161 ? -12.050 3.689 1.989 1.00 87.25 161 ARG A N 1
ATOM 1192 C CA . ARG A 1 161 ? -11.209 4.264 3.052 1.00 87.25 161 ARG A CA 1
ATOM 1193 C C . ARG A 1 161 ? -11.846 5.502 3.689 1.00 87.25 161 ARG A C 1
ATOM 1195 O O . ARG A 1 161 ? -11.811 5.652 4.908 1.00 87.25 161 ARG A O 1
ATOM 1202 N N . LYS A 1 162 ? -12.414 6.400 2.878 1.00 87.88 162 LYS A N 1
ATOM 1203 C CA . LYS A 1 162 ? -13.083 7.617 3.358 1.00 87.88 162 LYS A CA 1
ATOM 1204 C C . LYS A 1 162 ? -14.306 7.274 4.207 1.00 87.88 162 LYS A C 1
ATOM 1206 O O . LYS A 1 162 ? -14.482 7.851 5.272 1.00 87.88 162 LYS A O 1
ATOM 1211 N N . GLU A 1 163 ? -15.114 6.319 3.757 1.00 86.25 163 GLU A N 1
ATOM 1212 C CA . GLU A 1 163 ? -16.271 5.816 4.500 1.00 86.25 163 GLU A CA 1
ATOM 1213 C C . GLU A 1 163 ? -15.860 5.230 5.860 1.00 86.25 163 GLU A C 1
ATOM 1215 O O . GLU A 1 163 ? -16.526 5.487 6.864 1.00 86.25 163 GLU A O 1
ATOM 1220 N N . TYR A 1 164 ? -14.733 4.513 5.914 1.00 82.81 164 TYR A N 1
ATOM 1221 C CA . TYR A 1 164 ? -14.173 3.989 7.161 1.00 82.81 164 TYR A CA 1
ATOM 1222 C C . TYR A 1 164 ? -13.758 5.077 8.150 1.00 82.81 164 TYR A C 1
ATOM 1224 O O . TYR A 1 164 ? -14.115 4.988 9.322 1.00 82.81 164 TYR A O 1
ATOM 1232 N N . ILE A 1 165 ? -13.039 6.100 7.686 1.00 82.19 165 ILE A N 1
ATOM 1233 C CA . ILE A 1 165 ? -12.583 7.204 8.544 1.00 82.19 165 ILE A CA 1
ATOM 1234 C C . ILE A 1 165 ? -13.774 7.995 9.087 1.00 82.19 165 ILE A C 1
ATOM 1236 O O . ILE A 1 165 ? -13.855 8.193 10.294 1.00 82.19 165 ILE A O 1
ATOM 1240 N N . ILE A 1 166 ? -14.735 8.350 8.227 1.00 85.56 166 ILE A N 1
ATOM 1241 C CA . ILE A 1 166 ? -15.951 9.068 8.639 1.00 85.56 166 ILE A CA 1
ATOM 1242 C C . ILE A 1 166 ? -16.718 8.263 9.690 1.00 85.56 166 ILE A C 1
ATOM 1244 O O . ILE A 1 166 ? -17.113 8.802 10.713 1.00 85.56 166 ILE A O 1
ATOM 1248 N N . THR A 1 167 ? -16.871 6.952 9.488 1.00 82.56 167 THR A N 1
ATOM 1249 C CA . THR A 1 167 ? -17.565 6.100 10.467 1.00 82.56 167 THR A CA 1
ATOM 1250 C C . THR A 1 167 ? -16.828 6.063 11.810 1.00 82.56 167 THR A C 1
ATOM 1252 O O . THR A 1 167 ? -17.463 5.925 12.851 1.00 82.56 167 THR A O 1
ATOM 1255 N N . PHE A 1 168 ? -15.497 6.180 11.807 1.00 79.25 168 PHE A N 1
ATOM 1256 C CA . PHE A 1 168 ? -14.692 6.233 13.027 1.00 79.25 168 PHE A CA 1
ATOM 1257 C C . PHE A 1 168 ? -14.842 7.577 13.762 1.00 79.25 168 PHE A C 1
ATOM 1259 O O . PHE A 1 168 ? -14.934 7.596 14.987 1.00 79.25 168 PHE A O 1
ATOM 1266 N N . GLU A 1 169 ? -14.904 8.687 13.024 1.00 83.25 169 GLU A N 1
ATOM 1267 C CA . GLU A 1 169 ? -15.177 10.026 13.565 1.00 83.25 169 GLU A CA 1
ATOM 1268 C C . GLU A 1 169 ? -16.602 10.114 14.139 1.00 83.25 169 GLU A C 1
ATOM 1270 O O . GLU A 1 169 ? -16.775 10.460 15.305 1.00 83.25 169 GLU A O 1
ATOM 1275 N N . GLU A 1 170 ? -17.612 9.686 13.376 1.00 85.06 170 GLU A N 1
ATOM 1276 C CA . GLU A 1 170 ? -19.017 9.628 13.813 1.00 85.06 170 GLU A CA 1
ATOM 1277 C C . GLU A 1 170 ? -19.184 8.730 15.054 1.00 85.06 170 GLU A C 1
ATOM 1279 O O . GLU A 1 170 ? -19.931 9.046 15.979 1.00 85.06 170 GLU A O 1
ATOM 1284 N N . ALA A 1 171 ? -18.452 7.614 15.115 1.00 81.69 171 ALA A N 1
ATOM 1285 C CA . ALA A 1 171 ? -18.420 6.729 16.276 1.00 81.69 171 ALA A CA 1
ATOM 1286 C C . ALA A 1 171 ? -17.886 7.422 17.541 1.00 81.69 171 ALA A C 1
ATOM 1288 O O . ALA A 1 171 ? -18.433 7.224 18.630 1.00 81.69 171 ALA A O 1
ATOM 1289 N N . LEU A 1 172 ? -16.825 8.224 17.410 1.00 80.19 172 LEU A N 1
ATOM 1290 C CA . LEU A 1 172 ? -16.268 9.016 18.508 1.00 80.19 172 LEU A CA 1
ATOM 1291 C C . LEU A 1 172 ? -17.240 10.100 18.972 1.00 80.19 172 LEU A C 1
ATOM 1293 O O . LEU A 1 172 ? -17.396 10.293 20.177 1.00 80.19 172 LEU A O 1
ATOM 1297 N N . GLU A 1 173 ? -17.906 10.780 18.040 1.00 84.62 173 GLU A N 1
ATOM 1298 C CA . GLU A 1 173 ? -18.931 11.782 18.350 1.00 84.62 173 GLU A CA 1
ATOM 1299 C C . GLU A 1 173 ? -20.110 11.155 19.094 1.00 84.62 173 GLU A C 1
ATOM 1301 O O . GLU A 1 173 ? -20.465 11.613 20.177 1.00 84.62 173 GLU A O 1
ATOM 1306 N N . HIS A 1 174 ? -20.643 10.035 18.602 1.00 83.12 174 HIS A N 1
ATOM 1307 C CA . HIS A 1 174 ? -21.718 9.311 19.280 1.00 83.12 174 HIS A CA 1
ATOM 1308 C C . HIS A 1 174 ? -21.318 8.817 20.673 1.00 83.12 174 HIS A C 1
ATOM 1310 O O . HIS A 1 174 ? -22.129 8.855 21.600 1.00 83.12 174 HIS A O 1
ATOM 1316 N N . LEU A 1 175 ? -20.069 8.382 20.855 1.00 81.12 175 LEU A N 1
ATOM 1317 C CA . LEU A 1 175 ? -19.556 7.991 22.165 1.00 81.12 175 LEU A CA 1
ATOM 1318 C C . LEU A 1 175 ? -19.421 9.195 23.109 1.00 81.12 175 LEU A C 1
ATOM 1320 O O . LEU A 1 175 ? -19.755 9.089 24.290 1.00 81.12 175 LEU A O 1
ATOM 1324 N N . ARG A 1 176 ? -18.966 10.341 22.593 1.00 82.94 176 ARG A N 1
ATOM 1325 C CA . ARG A 1 176 ? -18.859 11.601 23.338 1.00 82.94 176 ARG A CA 1
ATOM 1326 C C . ARG A 1 176 ? -20.233 12.114 23.762 1.00 82.94 176 ARG A C 1
ATOM 1328 O O . ARG A 1 176 ? -20.416 12.478 24.924 1.00 82.94 176 ARG A O 1
ATOM 1335 N N . ASP A 1 177 ? -21.204 12.086 22.859 1.00 83.50 177 ASP A N 1
ATOM 1336 C CA . ASP A 1 177 ? -22.576 12.495 23.140 1.00 83.50 177 ASP A CA 1
ATOM 1337 C C . ASP A 1 177 ? -23.234 11.547 24.149 1.00 83.50 177 ASP A C 1
ATOM 1339 O O . ASP A 1 177 ? -23.868 12.007 25.102 1.00 83.50 177 ASP A O 1
ATOM 1343 N N . ALA A 1 178 ? -23.017 10.235 24.016 1.00 80.19 178 ALA A N 1
ATOM 1344 C CA . ALA A 1 178 ? -23.481 9.248 24.988 1.00 80.19 178 ALA A CA 1
ATOM 1345 C C . ALA A 1 178 ? -22.853 9.469 26.375 1.00 80.19 178 ALA A C 1
ATOM 1347 O O . ALA A 1 178 ? -23.564 9.432 27.378 1.00 80.19 178 ALA A O 1
ATOM 1348 N N . ALA A 1 179 ? -21.550 9.765 26.448 1.00 78.62 179 ALA A N 1
ATOM 1349 C CA . ALA A 1 179 ? -20.873 10.096 27.703 1.00 78.62 179 ALA A CA 1
ATOM 1350 C C . ALA A 1 179 ? -21.399 11.402 28.331 1.00 78.62 179 ALA A C 1
ATOM 1352 O O . ALA A 1 179 ? -21.469 11.514 29.554 1.00 78.62 179 ALA A O 1
ATOM 1353 N N . SER A 1 180 ? -21.811 12.373 27.509 1.00 80.00 180 SER A N 1
ATOM 1354 C CA . SER A 1 180 ? -22.391 13.644 27.968 1.00 80.00 180 SER A CA 1
ATOM 1355 C C . SER A 1 180 ? -23.827 13.517 28.498 1.00 80.00 180 SER A C 1
ATOM 1357 O O . SER A 1 180 ? -24.303 14.408 29.204 1.00 80.00 180 SER A O 1
ATOM 1359 N N . ARG A 1 181 ? -24.516 12.401 28.204 1.00 79.12 181 ARG A N 1
ATOM 1360 C CA . ARG A 1 181 ? -25.893 12.113 28.643 1.00 79.12 181 ARG A CA 1
ATOM 1361 C C . ARG A 1 181 ? -25.968 10.833 29.493 1.00 79.12 181 ARG A C 1
ATOM 1363 O O . ARG A 1 181 ? -26.559 9.846 29.049 1.00 79.12 181 ARG A O 1
ATOM 1370 N N . PRO A 1 182 ? -25.463 10.855 30.744 1.00 66.94 182 PRO A N 1
ATOM 1371 C CA . PRO A 1 182 ? -25.408 9.691 31.637 1.00 66.94 182 PRO A CA 1
ATOM 1372 C C . PRO A 1 182 ? -26.720 8.922 31.797 1.00 66.94 182 PRO A C 1
ATOM 1374 O O . PRO A 1 182 ? -26.724 7.700 31.901 1.00 66.94 182 PRO A O 1
ATOM 1377 N N . TRP A 1 183 ? -27.834 9.653 31.820 1.00 65.81 183 TRP A N 1
ATOM 1378 C CA . TRP A 1 183 ? -29.155 9.135 32.174 1.00 65.81 183 TRP A CA 1
ATOM 1379 C C . TRP A 1 183 ? -29.956 8.616 30.971 1.00 65.81 183 TRP A C 1
ATOM 1381 O O . TRP A 1 183 ? -31.002 8.004 31.154 1.00 65.81 183 TRP A O 1
ATOM 1391 N N . ALA A 1 184 ? -29.484 8.859 29.742 1.00 72.69 184 ALA A N 1
ATOM 1392 C CA . ALA A 1 184 ? -30.131 8.392 28.515 1.00 72.69 184 ALA A CA 1
ATOM 1393 C C . ALA A 1 184 ? -29.125 8.239 27.353 1.00 72.69 184 ALA A C 1
ATOM 1395 O O . ALA A 1 184 ? -29.313 8.847 26.294 1.00 72.69 184 ALA A O 1
ATOM 1396 N N . PRO A 1 185 ? -28.059 7.432 27.489 1.00 69.19 185 PRO A N 1
ATOM 1397 C CA . PRO A 1 185 ? -26.985 7.374 26.494 1.00 69.19 185 PRO A CA 1
ATOM 1398 C C . PRO A 1 185 ? -27.448 6.781 25.153 1.00 69.19 185 PRO A C 1
ATOM 1400 O O . PRO A 1 185 ? -26.929 7.139 24.102 1.00 69.19 185 PRO A O 1
ATOM 1403 N N . LEU A 1 186 ? -28.504 5.960 25.157 1.00 70.44 186 LEU A N 1
ATOM 1404 C CA . LEU A 1 186 ? -29.145 5.453 23.938 1.00 70.44 186 LEU A CA 1
ATOM 1405 C C . LEU A 1 186 ? -29.852 6.542 23.122 1.00 70.44 186 LEU A C 1
ATOM 1407 O O . LEU A 1 186 ? -29.967 6.410 21.910 1.00 70.44 186 LEU A O 1
ATOM 1411 N N . SER A 1 187 ? -30.287 7.633 23.759 1.00 73.25 187 SER A N 1
ATOM 1412 C CA . SER A 1 187 ? -30.894 8.771 23.051 1.00 73.25 187 SER A CA 1
ATOM 1413 C C . SER A 1 187 ? -29.868 9.621 22.290 1.00 73.25 187 SER A C 1
ATOM 1415 O O . SER A 1 187 ? -30.245 10.470 21.486 1.00 73.25 187 SER A O 1
ATOM 1417 N N . ALA A 1 188 ? -28.575 9.422 22.566 1.00 72.75 188 ALA A N 1
ATOM 1418 C CA . ALA A 1 188 ? -27.475 10.137 21.927 1.00 72.75 188 ALA A CA 1
ATOM 1419 C C . ALA A 1 188 ? -27.002 9.472 20.622 1.00 72.75 188 ALA A C 1
ATOM 1421 O O . ALA A 1 188 ? -26.296 10.094 19.832 1.00 72.75 188 ALA A O 1
ATOM 1422 N N . VAL A 1 189 ? -27.391 8.216 20.381 1.00 76.06 189 VAL A N 1
ATOM 1423 C CA . VAL A 1 189 ? -26.987 7.461 19.193 1.00 76.06 189 VAL A CA 1
ATOM 1424 C C . VAL A 1 189 ? -28.148 7.374 18.220 1.00 76.06 189 VAL A C 1
ATOM 1426 O O . VAL A 1 189 ? -29.250 6.959 18.578 1.00 76.06 189 VAL A O 1
ATOM 1429 N N . SER A 1 190 ? -27.906 7.729 16.961 1.00 77.75 190 SER A N 1
ATOM 1430 C CA . SER A 1 190 ? -28.947 7.613 15.946 1.00 77.75 190 SER A CA 1
ATOM 1431 C C . SER A 1 190 ? -29.148 6.145 15.538 1.00 77.75 190 SER A C 1
ATOM 1433 O O . SER A 1 190 ? -28.228 5.436 15.124 1.00 77.75 190 SER A O 1
ATOM 1435 N N . VAL A 1 191 ? -30.388 5.668 15.661 1.00 73.44 191 VAL A N 1
ATOM 1436 C CA . VAL A 1 191 ? -30.769 4.283 15.328 1.00 73.44 191 VAL A CA 1
ATOM 1437 C C . VAL A 1 191 ? -30.542 3.987 13.841 1.00 73.44 191 VAL A C 1
ATOM 1439 O O . VAL A 1 191 ? -30.173 2.874 13.468 1.00 73.44 191 VAL A O 1
ATOM 1442 N N . GLU A 1 192 ? -30.735 4.988 12.984 1.00 76.50 192 GLU A N 1
ATOM 1443 C CA . GLU A 1 192 ? -30.502 4.882 11.542 1.00 76.50 192 GLU A CA 1
ATOM 1444 C C . GLU A 1 192 ? -29.022 4.686 11.202 1.00 76.50 192 GLU A C 1
ATOM 1446 O O . GLU A 1 192 ? -28.702 3.876 10.330 1.00 76.50 192 GLU A O 1
ATOM 1451 N N . TRP A 1 193 ? -28.116 5.361 11.915 1.00 80.62 193 TRP A N 1
ATOM 1452 C CA . TRP A 1 193 ? -26.676 5.188 11.733 1.00 80.62 193 TRP A CA 1
ATOM 1453 C C . TRP A 1 193 ? -26.223 3.786 12.139 1.00 80.62 193 TRP A C 1
ATOM 1455 O O . TRP A 1 193 ? -25.547 3.112 11.360 1.00 80.62 193 TRP A O 1
ATOM 1465 N N . LEU A 1 194 ? -26.689 3.296 13.294 1.00 74.25 194 LEU A N 1
ATOM 1466 C CA . LEU A 1 194 ? -26.408 1.932 13.755 1.00 74.25 194 LEU A CA 1
ATOM 1467 C C . LEU A 1 194 ? -26.870 0.872 12.749 1.00 74.25 194 LEU A C 1
ATOM 1469 O O . LEU A 1 194 ? -26.119 -0.053 12.454 1.00 74.25 194 LEU A O 1
ATOM 1473 N N . LYS A 1 195 ? -28.078 1.022 12.184 1.00 76.31 195 LYS A N 1
ATOM 1474 C CA . LYS A 1 195 ? -28.599 0.105 11.154 1.00 76.31 195 LYS A CA 1
ATOM 1475 C C . LYS A 1 195 ? -27.785 0.163 9.863 1.00 76.31 195 LYS A C 1
ATOM 1477 O O . LYS A 1 195 ? -27.494 -0.867 9.268 1.00 76.31 195 LYS A O 1
ATOM 1482 N N . ARG A 1 196 ? -27.394 1.360 9.415 1.00 78.56 196 ARG A N 1
ATOM 1483 C CA . ARG A 1 196 ? -26.606 1.533 8.182 1.00 78.56 196 ARG A CA 1
ATOM 1484 C C . ARG A 1 196 ? -25.199 0.933 8.297 1.00 78.56 196 ARG A C 1
ATOM 1486 O O . ARG A 1 196 ? -24.612 0.554 7.284 1.00 78.56 196 ARG A O 1
ATOM 1493 N N . ARG A 1 197 ? -24.651 0.866 9.511 1.00 76.25 197 ARG A N 1
ATOM 1494 C CA . ARG A 1 197 ? -23.285 0.405 9.806 1.00 76.25 197 ARG A CA 1
ATOM 1495 C C . ARG A 1 197 ? -23.233 -0.968 10.481 1.00 76.25 197 ARG A C 1
ATOM 1497 O O . ARG A 1 197 ? -22.182 -1.363 10.980 1.00 76.25 197 ARG A O 1
ATOM 1504 N N . GLU A 1 198 ? -24.336 -1.708 10.458 1.00 66.69 198 GLU A N 1
ATOM 1505 C CA . GLU A 1 198 ? -24.435 -3.026 11.081 1.00 66.69 198 GLU A CA 1
ATOM 1506 C C . GLU A 1 198 ? -23.387 -4.008 10.522 1.00 66.69 198 GLU A C 1
ATOM 1508 O O . GLU A 1 198 ? -23.067 -4.035 9.324 1.00 66.69 198 GLU A O 1
ATOM 1513 N N . GLY A 1 199 ? -22.784 -4.787 11.421 1.00 67.06 199 GLY A N 1
ATOM 1514 C CA . GLY A 1 199 ? -21.726 -5.741 11.106 1.00 67.06 199 GLY A CA 1
ATOM 1515 C C . GLY A 1 199 ? -20.327 -5.131 11.070 1.00 67.06 199 GLY A C 1
ATOM 1516 O O . GLY A 1 199 ? -19.366 -5.837 10.761 1.00 67.06 199 GLY A O 1
ATOM 1517 N N . TRP A 1 200 ? -20.163 -3.825 11.304 1.00 73.06 200 TRP A N 1
ATOM 1518 C CA . TRP A 1 200 ? -18.854 -3.220 11.558 1.00 73.06 200 TRP A CA 1
ATOM 1519 C C . TRP A 1 200 ? -18.451 -3.497 13.005 1.00 73.06 200 TRP A C 1
ATOM 1521 O O . TRP A 1 200 ? -19.024 -2.908 13.912 1.00 73.06 200 TRP A O 1
ATOM 1531 N N . MET A 1 201 ? -17.422 -4.328 13.224 1.00 72.19 201 MET A N 1
ATOM 1532 C CA . MET A 1 201 ? -17.008 -4.764 14.573 1.00 72.19 201 MET A CA 1
ATOM 1533 C C . MET A 1 201 ? -16.865 -3.615 15.580 1.00 72.19 201 MET A C 1
ATOM 1535 O O . MET A 1 201 ? -17.288 -3.744 16.725 1.00 72.19 201 MET A O 1
ATOM 1539 N N . LEU A 1 202 ? -16.289 -2.488 15.153 1.00 73.00 202 LEU A N 1
ATOM 1540 C CA . LEU A 1 202 ? -16.119 -1.296 15.984 1.00 73.00 202 LEU A CA 1
ATOM 1541 C C . LEU A 1 202 ? -17.469 -0.691 16.407 1.00 73.00 202 LEU A C 1
ATOM 1543 O O . LEU A 1 202 ? -17.686 -0.397 17.580 1.00 73.00 202 LEU A O 1
ATOM 1547 N N . VAL A 1 203 ? -18.387 -0.549 15.448 1.00 74.19 203 VAL A N 1
ATOM 1548 C CA . VAL A 1 203 ? -19.728 0.015 15.650 1.00 74.19 203 VAL A CA 1
ATOM 1549 C C . VAL A 1 203 ? -20.580 -0.923 16.499 1.00 74.19 203 VAL A C 1
ATOM 1551 O O . VAL A 1 203 ? -21.254 -0.469 17.419 1.00 74.19 203 VAL A O 1
ATOM 1554 N N . ASP A 1 204 ? -20.490 -2.231 16.266 1.00 74.62 204 ASP A N 1
ATOM 1555 C CA . ASP A 1 204 ? -21.193 -3.243 17.055 1.00 74.62 204 ASP A CA 1
ATOM 1556 C C . ASP A 1 204 ? -20.698 -3.259 18.513 1.00 74.62 204 ASP A C 1
ATOM 1558 O O . ASP A 1 204 ? -21.495 -3.375 19.447 1.00 74.62 204 ASP A O 1
ATOM 1562 N N . ALA A 1 205 ? -19.387 -3.100 18.727 1.00 74.38 205 ALA A N 1
ATOM 1563 C CA . ALA A 1 205 ? -18.798 -3.001 20.060 1.00 74.38 205 ALA A CA 1
ATOM 1564 C C . ALA A 1 205 ? -19.221 -1.713 20.785 1.00 74.38 205 ALA A C 1
ATOM 1566 O O . ALA A 1 205 ? -19.552 -1.759 21.972 1.00 74.38 205 ALA A O 1
ATOM 1567 N N . LEU A 1 206 ? -19.240 -0.579 20.080 1.00 76.44 206 LEU A N 1
ATOM 1568 C CA . LEU A 1 206 ? -19.708 0.707 20.605 1.00 76.44 206 LEU A CA 1
ATOM 1569 C C . LEU A 1 206 ? -21.189 0.668 20.963 1.00 76.44 206 LEU A C 1
ATOM 1571 O O . LEU A 1 206 ? -21.556 1.042 22.074 1.00 76.44 206 LEU A O 1
ATOM 1575 N N . ARG A 1 207 ? -22.029 0.150 20.064 1.00 76.69 207 ARG A N 1
ATOM 1576 C CA . ARG A 1 207 ? -23.466 -0.020 20.283 1.00 76.69 207 ARG A CA 1
ATOM 1577 C C . ARG A 1 207 ? -23.739 -0.785 21.569 1.00 76.69 207 ARG A C 1
ATOM 1579 O O . ARG A 1 207 ? -24.448 -0.287 22.436 1.00 76.69 207 ARG A O 1
ATOM 1586 N N . LYS A 1 208 ? -23.132 -1.965 21.718 1.00 75.06 208 LYS A N 1
ATOM 1587 C CA . LYS A 1 208 ? -23.332 -2.798 22.908 1.00 75.06 208 LYS A CA 1
ATOM 1588 C C . LYS A 1 208 ? -22.783 -2.139 24.172 1.00 75.06 208 LYS A C 1
ATOM 1590 O O . LYS A 1 208 ? -23.363 -2.292 25.240 1.00 75.06 208 LYS A O 1
ATOM 1595 N N . LEU A 1 209 ? -21.678 -1.398 24.074 1.00 76.19 209 LEU A N 1
ATOM 1596 C CA . LEU A 1 209 ? -21.128 -0.650 25.205 1.00 76.19 209 LEU A CA 1
ATOM 1597 C C . LEU A 1 209 ? -22.084 0.464 25.665 1.00 76.19 209 LEU A C 1
ATOM 1599 O O . LEU A 1 209 ? -22.292 0.618 26.866 1.00 76.19 209 LEU A O 1
ATOM 1603 N N . ILE A 1 210 ? -22.704 1.183 24.729 1.00 75.94 210 ILE A N 1
ATOM 1604 C CA . ILE A 1 210 ? -23.692 2.234 25.008 1.00 75.94 210 ILE A CA 1
ATOM 1605 C C . ILE A 1 210 ? -24.995 1.638 25.563 1.00 75.94 210 ILE A C 1
ATOM 1607 O O . ILE A 1 210 ? -25.525 2.151 26.548 1.00 75.94 210 ILE A O 1
ATOM 1611 N N . GLU A 1 211 ? -25.478 0.531 24.990 1.00 73.69 211 GLU A N 1
ATOM 1612 C CA . GLU A 1 211 ? -26.643 -0.218 25.487 1.00 73.69 211 GLU A CA 1
ATOM 1613 C C . GLU A 1 211 ? -26.433 -0.675 26.937 1.00 73.69 211 GLU A C 1
ATOM 1615 O O . GLU A 1 211 ? -27.266 -0.408 27.803 1.00 73.69 211 GLU A O 1
ATOM 1620 N N . LEU A 1 212 ? -25.291 -1.300 27.232 1.00 71.00 212 LEU A N 1
ATOM 1621 C CA . LEU A 1 212 ? -24.978 -1.778 28.577 1.00 71.00 212 LEU A CA 1
ATOM 1622 C C . LEU A 1 212 ? -24.821 -0.635 29.579 1.00 71.00 212 LEU A C 1
ATOM 1624 O O . LEU A 1 212 ? -25.364 -0.729 30.680 1.00 71.00 212 LEU A O 1
ATOM 1628 N N . ALA A 1 213 ? -24.119 0.436 29.199 1.00 71.94 213 ALA A N 1
ATOM 1629 C CA . ALA A 1 213 ? -23.938 1.611 30.046 1.00 71.94 213 ALA A CA 1
ATOM 1630 C C . ALA A 1 213 ? -25.273 2.302 30.366 1.00 71.94 213 ALA A C 1
ATOM 1632 O O . ALA A 1 213 ? -25.473 2.727 31.502 1.00 71.94 213 ALA A O 1
ATOM 1633 N N . GLY A 1 214 ? -26.196 2.365 29.398 1.00 68.75 214 GLY A N 1
ATOM 1634 C CA . GLY A 1 214 ? -27.533 2.927 29.589 1.00 68.75 214 GLY A CA 1
ATOM 1635 C C . GLY A 1 214 ? -28.447 2.074 30.458 1.00 68.75 214 GLY A C 1
ATOM 1636 O O . GLY A 1 214 ? -29.143 2.614 31.311 1.00 68.75 214 GLY A O 1
ATOM 1637 N N . LEU A 1 215 ? -28.420 0.750 30.287 1.00 69.38 215 LEU A N 1
ATOM 1638 C CA . LEU A 1 215 ? -29.281 -0.169 31.039 1.00 69.38 215 LEU A CA 1
ATOM 1639 C C . LEU A 1 215 ? -28.956 -0.235 32.536 1.00 69.38 215 LEU A C 1
ATOM 1641 O O . LEU A 1 215 ? -29.835 -0.553 33.329 1.00 69.38 215 LEU A O 1
ATOM 1645 N N . HIS A 1 216 ? -27.718 0.067 32.928 1.00 67.50 216 HIS A N 1
ATOM 1646 C CA . HIS A 1 216 ? -27.286 -0.080 34.321 1.00 67.50 216 HIS A CA 1
ATOM 1647 C C . HIS A 1 216 ? -26.662 1.196 34.909 1.00 67.50 216 HIS A C 1
ATOM 1649 O O . HIS A 1 216 ? -26.047 1.136 35.970 1.00 67.50 216 HIS A O 1
ATOM 1655 N N . GLY A 1 217 ? -26.783 2.339 34.225 1.00 62.47 217 GLY A N 1
ATOM 1656 C CA . GLY A 1 217 ? -26.384 3.644 34.761 1.00 62.47 217 GLY A CA 1
ATOM 1657 C C . GLY A 1 217 ? -24.887 3.792 35.054 1.00 62.47 217 GLY A C 1
ATOM 1658 O O . GLY A 1 217 ? -24.523 4.264 36.126 1.00 62.47 217 GLY A O 1
ATOM 1659 N N . ALA A 1 218 ? -24.015 3.410 34.114 1.00 68.25 218 ALA A N 1
ATOM 1660 C CA . ALA A 1 218 ? -22.557 3.495 34.276 1.00 68.25 218 ALA A CA 1
ATOM 1661 C C . ALA A 1 218 ? -21.911 4.494 33.289 1.00 68.25 218 ALA A C 1
ATOM 1663 O O . ALA A 1 218 ? -21.285 4.079 32.313 1.00 68.25 218 ALA A O 1
ATOM 1664 N N . PRO A 1 219 ? -22.023 5.817 33.507 1.00 67.81 219 PRO A N 1
ATOM 1665 C CA . PRO A 1 219 ? -21.472 6.831 32.597 1.00 67.81 219 PRO A CA 1
ATOM 1666 C C . PRO A 1 219 ? -19.936 6.882 32.570 1.00 67.81 219 PRO A C 1
ATOM 1668 O O . PRO A 1 219 ? -19.334 7.217 31.553 1.00 67.81 219 PRO A O 1
ATOM 1671 N N . GLU A 1 220 ? -19.281 6.489 33.660 1.00 69.31 220 GLU A N 1
ATOM 1672 C CA . GLU A 1 220 ? -17.814 6.430 33.784 1.00 69.31 220 GLU A CA 1
ATOM 1673 C C . GLU A 1 220 ? -17.182 5.398 32.833 1.00 69.31 220 GLU A C 1
ATOM 1675 O O . GLU A 1 220 ? -16.032 5.523 32.409 1.00 69.31 220 GLU A O 1
ATOM 1680 N N . ALA A 1 221 ? -17.958 4.378 32.462 1.00 69.88 221 ALA A N 1
ATOM 1681 C CA . ALA A 1 221 ? -17.598 3.390 31.455 1.00 69.88 221 ALA A CA 1
ATOM 1682 C C . ALA A 1 221 ? -17.426 4.029 30.069 1.00 69.88 221 ALA A C 1
ATOM 1684 O O . ALA A 1 221 ? -16.517 3.668 29.319 1.00 69.88 221 ALA A O 1
ATOM 1685 N N . LEU A 1 222 ? -18.299 4.987 29.743 1.00 72.94 222 LEU A N 1
ATOM 1686 C CA . LEU A 1 222 ? -18.317 5.692 28.465 1.00 72.94 222 LEU A CA 1
ATOM 1687 C C . LEU A 1 222 ? -17.170 6.699 28.376 1.00 72.94 222 LEU A C 1
ATOM 1689 O O . LEU A 1 222 ? -16.501 6.758 27.347 1.00 72.94 222 LEU A O 1
ATOM 1693 N N . SER A 1 223 ? -16.882 7.432 29.456 1.00 75.62 223 SER A N 1
ATOM 1694 C CA . SER A 1 223 ? -15.775 8.398 29.478 1.00 75.62 223 SER A CA 1
ATOM 1695 C C . SER A 1 223 ? -14.406 7.721 29.334 1.00 75.62 223 SER A C 1
ATOM 1697 O O . SER A 1 223 ? -13.591 8.159 28.522 1.00 75.62 223 SER A O 1
ATOM 1699 N N . LYS A 1 224 ? -14.170 6.602 30.035 1.00 74.69 224 LYS A N 1
ATOM 1700 C CA . LYS A 1 224 ? -12.933 5.815 29.883 1.00 74.69 224 LYS A CA 1
ATOM 1701 C C . LYS A 1 224 ? -12.817 5.172 28.501 1.00 74.69 224 LYS A C 1
ATOM 1703 O O . LYS A 1 224 ? -11.735 5.167 27.917 1.00 74.69 224 LYS A O 1
ATOM 1708 N N . ALA A 1 225 ? -13.920 4.657 27.951 1.00 75.19 225 ALA A N 1
ATOM 1709 C CA . ALA A 1 225 ? -13.928 4.140 26.585 1.00 75.19 225 ALA A CA 1
ATOM 1710 C C . ALA A 1 225 ? -13.576 5.239 25.570 1.00 75.19 225 ALA A C 1
ATOM 1712 O O . ALA A 1 225 ? -12.789 4.986 24.661 1.00 75.19 225 ALA A O 1
ATOM 1713 N N . MET A 1 226 ? -14.101 6.454 25.759 1.00 81.56 226 MET A N 1
ATOM 1714 C CA . MET A 1 226 ? -13.822 7.613 24.909 1.00 81.56 226 MET A CA 1
ATOM 1715 C C . MET A 1 226 ? -12.347 8.004 24.936 1.00 81.56 226 MET A C 1
ATOM 1717 O O . MET A 1 226 ? -11.766 8.236 23.878 1.00 81.56 226 MET A O 1
ATOM 1721 N N . GLU A 1 227 ? -11.717 8.028 26.111 1.00 80.00 227 GLU A N 1
ATOM 1722 C CA . GLU A 1 227 ? -10.291 8.340 26.226 1.00 80.00 227 GLU A CA 1
ATOM 1723 C C . GLU A 1 227 ? -9.421 7.321 25.469 1.00 80.00 227 GLU A C 1
ATOM 1725 O O . GLU A 1 227 ? -8.537 7.701 24.696 1.00 80.00 227 GLU A O 1
ATOM 1730 N N . THR A 1 228 ? -9.699 6.026 25.634 1.00 75.50 228 THR A N 1
ATOM 1731 C CA . THR A 1 228 ? -8.971 4.955 24.937 1.00 75.50 228 THR A CA 1
ATOM 1732 C C . THR A 1 228 ? -9.177 5.016 23.423 1.00 75.50 228 THR A C 1
ATOM 1734 O O . THR A 1 228 ? -8.213 4.916 22.661 1.00 75.50 228 THR A O 1
ATOM 1737 N N . TYR A 1 229 ? -10.414 5.238 22.974 1.00 77.88 229 TYR A N 1
ATOM 1738 C CA . TYR A 1 229 ? -10.733 5.389 21.554 1.00 77.88 229 TYR A CA 1
ATOM 1739 C C . TYR A 1 229 ? -10.064 6.620 20.933 1.00 77.88 229 TYR A C 1
ATOM 1741 O O . TYR A 1 229 ? -9.500 6.528 19.843 1.00 77.88 229 TYR A O 1
ATOM 1749 N N . GLY A 1 230 ? -10.069 7.759 21.632 1.00 79.44 230 GLY A N 1
ATOM 1750 C CA . GLY A 1 230 ? -9.415 8.985 21.174 1.00 79.44 230 GLY A CA 1
ATOM 1751 C C . GLY A 1 230 ? -7.901 8.816 21.024 1.00 79.44 230 GLY A C 1
ATOM 1752 O O . GLY A 1 230 ? -7.319 9.267 20.038 1.00 79.44 230 GLY A O 1
ATOM 1753 N N . LYS A 1 231 ? -7.253 8.091 21.946 1.00 76.94 231 LYS A N 1
ATOM 1754 C CA . LYS A 1 231 ? -5.831 7.729 21.813 1.00 76.94 231 LYS A CA 1
ATOM 1755 C C . LYS A 1 231 ? -5.586 6.885 20.558 1.00 76.94 231 LYS A C 1
ATOM 1757 O O . LYS A 1 231 ? -4.694 7.211 19.781 1.00 76.94 231 LYS A O 1
ATOM 1762 N N . MET A 1 232 ? -6.397 5.849 20.328 1.00 75.31 232 MET A N 1
ATOM 1763 C CA . MET A 1 232 ? -6.298 4.989 19.139 1.00 75.31 232 MET A CA 1
ATOM 1764 C C . MET A 1 232 ? -6.461 5.782 17.834 1.00 75.31 232 MET A C 1
ATOM 1766 O O . MET A 1 232 ? -5.683 5.590 16.901 1.00 75.31 232 MET A O 1
ATOM 1770 N N . TYR A 1 233 ? -7.417 6.712 17.791 1.00 78.94 233 TYR A N 1
ATOM 1771 C CA . TYR A 1 233 ? -7.639 7.597 16.648 1.00 78.94 233 TYR A CA 1
ATOM 1772 C C . TYR A 1 233 ? -6.411 8.449 16.314 1.00 78.94 233 TYR A C 1
ATOM 1774 O O . TYR A 1 233 ? -5.936 8.440 15.178 1.00 78.94 233 TYR A O 1
ATOM 1782 N N . ASN A 1 234 ? -5.848 9.125 17.318 1.00 80.25 234 ASN A N 1
ATOM 1783 C CA . ASN A 1 234 ? -4.668 9.971 17.135 1.00 80.25 234 ASN A CA 1
ATOM 1784 C C . ASN A 1 234 ? -3.468 9.167 16.609 1.00 80.25 234 ASN A C 1
ATOM 1786 O O . ASN A 1 234 ? -2.684 9.671 15.800 1.00 80.25 234 ASN A O 1
ATOM 1790 N N . TYR A 1 235 ? -3.337 7.900 17.020 1.00 75.62 235 TYR A N 1
ATOM 1791 C CA . TYR A 1 235 ? -2.325 7.005 16.462 1.00 75.62 235 TYR A CA 1
ATOM 1792 C C . TYR A 1 235 ? -2.585 6.697 14.984 1.00 75.62 235 TYR A C 1
ATOM 1794 O O . TYR A 1 235 ? -1.672 6.864 14.176 1.00 75.62 235 TYR A O 1
ATOM 1802 N N . ILE A 1 236 ? -3.811 6.323 14.603 1.00 77.88 236 ILE A N 1
ATOM 1803 C CA . ILE A 1 236 ? -4.176 6.082 13.194 1.00 77.88 236 ILE A CA 1
ATOM 1804 C C . ILE A 1 236 ? -3.848 7.306 12.330 1.00 77.88 236 ILE A C 1
ATOM 1806 O O . ILE A 1 236 ? -3.246 7.168 11.261 1.00 77.88 236 ILE A O 1
ATOM 1810 N N . GLU A 1 237 ? -4.206 8.507 12.791 1.00 80.69 237 GLU A N 1
ATOM 1811 C CA . GLU A 1 237 ? -3.957 9.743 12.049 1.00 80.69 237 GLU A CA 1
ATOM 1812 C C . GLU A 1 237 ? -2.453 10.009 11.873 1.00 80.69 237 GLU A C 1
ATOM 1814 O O . GLU A 1 237 ? -1.996 10.301 10.762 1.00 80.69 237 GLU A O 1
ATOM 1819 N N . SER A 1 238 ? -1.670 9.852 12.945 1.00 79.50 238 SER A N 1
ATOM 1820 C CA . SER A 1 238 ? -0.214 10.033 12.923 1.00 79.50 238 SER A CA 1
ATOM 1821 C C . SER A 1 238 ? 0.467 9.079 11.931 1.00 79.50 238 SER A C 1
ATOM 1823 O O . SER A 1 238 ? 1.223 9.519 11.056 1.00 79.50 238 SER A O 1
ATOM 1825 N N . PHE A 1 239 ? 0.123 7.786 11.978 1.00 77.00 239 PHE A N 1
ATOM 1826 C CA . PHE A 1 239 ? 0.638 6.785 11.035 1.00 77.00 239 PHE A CA 1
ATOM 1827 C C . PHE A 1 239 ? 0.211 7.083 9.596 1.00 77.00 239 PHE A C 1
ATOM 1829 O O . PHE A 1 239 ? 1.029 7.005 8.677 1.00 77.00 239 PHE A O 1
ATOM 1836 N N . SER A 1 240 ? -1.042 7.496 9.389 1.00 79.75 240 SER A N 1
ATOM 1837 C CA . SER A 1 240 ? -1.536 7.896 8.072 1.00 79.75 240 SER A CA 1
ATOM 1838 C C . SER A 1 240 ? -0.743 9.078 7.501 1.00 79.75 240 SER A C 1
ATOM 1840 O O . SER A 1 240 ? -0.376 9.050 6.323 1.00 79.75 240 SER A O 1
ATOM 1842 N N . ARG A 1 241 ? -0.445 10.111 8.307 1.00 83.44 241 ARG A N 1
ATOM 1843 C CA . ARG A 1 241 ? 0.380 11.255 7.872 1.00 83.44 241 ARG A CA 1
ATOM 1844 C C . ARG A 1 241 ? 1.794 10.820 7.504 1.00 83.44 241 ARG A C 1
ATOM 1846 O O . ARG A 1 241 ? 2.290 11.221 6.452 1.00 83.44 241 ARG A O 1
ATOM 1853 N N . LYS A 1 242 ? 2.432 9.983 8.324 1.00 83.00 242 LYS A N 1
ATOM 1854 C CA . LYS A 1 242 ? 3.797 9.505 8.060 1.00 83.00 242 LYS A CA 1
ATOM 1855 C C . LYS A 1 242 ? 3.866 8.628 6.809 1.00 83.00 242 LYS A C 1
ATOM 1857 O O . LYS A 1 242 ? 4.721 8.852 5.954 1.00 83.00 242 LYS A O 1
ATOM 1862 N N . GLY A 1 243 ? 2.919 7.703 6.649 1.00 84.56 243 GLY A N 1
ATOM 1863 C CA . GLY A 1 243 ? 2.787 6.889 5.440 1.00 84.56 243 GLY A CA 1
ATOM 1864 C C . GLY A 1 243 ? 2.574 7.735 4.180 1.00 84.56 243 GLY A C 1
ATOM 1865 O O . GLY A 1 243 ? 3.098 7.402 3.122 1.00 84.56 243 GLY A O 1
ATOM 1866 N N . LEU A 1 244 ? 1.866 8.867 4.284 1.00 87.50 244 LEU A N 1
ATOM 1867 C CA . LEU A 1 244 ? 1.704 9.823 3.181 1.00 87.50 244 LEU A CA 1
ATOM 1868 C C . LEU A 1 244 ? 3.017 10.542 2.834 1.00 87.50 244 LEU A C 1
ATOM 1870 O O . LEU A 1 244 ? 3.330 10.685 1.654 1.00 87.50 244 LEU A O 1
ATOM 1874 N N . MET A 1 245 ? 3.807 10.947 3.834 1.00 88.25 245 MET A N 1
ATOM 1875 C CA . MET A 1 245 ? 5.137 11.530 3.600 1.00 88.25 245 MET A CA 1
ATOM 1876 C C . MET A 1 245 ? 6.074 10.532 2.912 1.00 88.25 245 MET A C 1
ATOM 1878 O O . MET A 1 245 ? 6.723 10.871 1.928 1.00 88.25 245 MET A O 1
ATOM 1882 N N . MET A 1 246 ? 6.109 9.287 3.392 1.00 88.69 246 MET A N 1
ATOM 1883 C CA . MET A 1 246 ? 6.891 8.204 2.786 1.00 88.69 246 MET A CA 1
ATOM 1884 C C . MET A 1 246 ? 6.472 7.939 1.340 1.00 88.69 246 MET A C 1
ATOM 1886 O O . MET A 1 246 ? 7.315 7.901 0.446 1.00 88.69 246 MET A O 1
ATOM 1890 N N . PHE A 1 247 ? 5.165 7.883 1.096 1.00 92.75 247 PHE A N 1
ATOM 1891 C CA . PHE A 1 247 ? 4.614 7.768 -0.245 1.00 92.75 247 PHE A CA 1
ATOM 1892 C C . PHE A 1 247 ? 5.074 8.893 -1.179 1.00 92.75 247 PHE A C 1
ATOM 1894 O O . PHE A 1 247 ? 5.466 8.618 -2.311 1.00 92.75 247 PHE A O 1
ATOM 1901 N N . ALA A 1 248 ? 5.105 10.143 -0.708 1.00 92.69 248 ALA A N 1
ATOM 1902 C CA . ALA A 1 248 ? 5.614 11.262 -1.499 1.00 92.69 248 ALA A CA 1
ATOM 1903 C C . ALA A 1 248 ? 7.090 11.069 -1.901 1.00 92.69 248 ALA A C 1
ATOM 1905 O O . ALA A 1 248 ? 7.443 11.313 -3.056 1.00 92.69 248 ALA A O 1
ATOM 1906 N N . TYR A 1 249 ? 7.940 10.561 -1.000 1.00 90.25 249 TYR A N 1
ATOM 1907 C CA . TYR A 1 249 ? 9.327 10.219 -1.339 1.00 90.25 249 TYR A CA 1
ATOM 1908 C C . TYR A 1 249 ? 9.417 9.107 -2.385 1.00 90.25 249 TYR A C 1
ATOM 1910 O O . TYR A 1 249 ? 10.244 9.189 -3.294 1.00 90.25 249 TYR A O 1
ATOM 1918 N N . THR A 1 250 ? 8.546 8.101 -2.319 1.00 92.12 250 THR A N 1
ATOM 1919 C CA . THR A 1 250 ? 8.492 7.046 -3.337 1.00 92.12 250 THR A CA 1
ATOM 1920 C C . THR A 1 250 ? 8.037 7.563 -4.696 1.00 92.12 250 THR A C 1
ATOM 1922 O O . THR A 1 250 ? 8.578 7.117 -5.704 1.00 92.12 250 THR A O 1
ATOM 1925 N N . LEU A 1 251 ? 7.125 8.539 -4.759 1.00 95.25 251 LEU A N 1
ATOM 1926 C CA . LEU A 1 251 ? 6.767 9.189 -6.026 1.00 95.25 251 LEU A CA 1
ATOM 1927 C C . LEU A 1 251 ? 7.976 9.893 -6.654 1.00 95.25 251 LEU A C 1
ATOM 1929 O O . LEU A 1 251 ? 8.224 9.734 -7.848 1.00 95.25 251 LEU A O 1
ATOM 1933 N N . ILE A 1 252 ? 8.757 10.624 -5.853 1.00 93.94 252 ILE A N 1
ATOM 1934 C CA . ILE A 1 252 ? 9.990 11.278 -6.317 1.00 93.94 252 ILE A CA 1
ATOM 1935 C C . ILE A 1 252 ? 11.000 10.226 -6.791 1.00 93.94 252 ILE A C 1
ATOM 1937 O O . ILE A 1 252 ? 11.527 10.331 -7.898 1.00 93.94 252 ILE A O 1
ATOM 1941 N N . GLY A 1 253 ? 11.226 9.179 -5.993 1.00 93.00 253 GLY A N 1
ATOM 1942 C CA . GLY A 1 253 ? 12.124 8.079 -6.345 1.00 93.00 253 GLY A CA 1
ATOM 1943 C C . GLY A 1 253 ? 11.719 7.382 -7.646 1.00 93.00 253 GLY A C 1
ATOM 1944 O O . GLY A 1 253 ? 12.567 7.141 -8.500 1.00 93.00 253 GLY A O 1
ATOM 1945 N N . ALA A 1 254 ? 10.423 7.134 -7.846 1.00 94.88 254 ALA A N 1
ATOM 1946 C CA . ALA A 1 254 ? 9.880 6.531 -9.060 1.00 94.88 254 ALA A CA 1
ATOM 1947 C C . ALA A 1 254 ? 10.125 7.394 -10.311 1.00 94.88 254 ALA A C 1
ATOM 1949 O O . ALA A 1 254 ? 10.507 6.856 -11.355 1.00 94.88 254 ALA A O 1
ATOM 1950 N N . VAL A 1 255 ? 9.961 8.722 -10.206 1.00 95.69 255 VAL A N 1
ATOM 1951 C CA . VAL A 1 255 ? 10.304 9.663 -11.289 1.00 95.69 255 VAL A CA 1
ATOM 1952 C C . VAL A 1 255 ? 11.797 9.583 -11.605 1.00 95.69 255 VAL A C 1
ATOM 1954 O O . VAL A 1 255 ? 12.169 9.416 -12.767 1.00 95.69 255 VAL A O 1
ATOM 1957 N N . VAL A 1 256 ? 12.657 9.682 -10.587 1.00 94.56 256 VAL A N 1
ATOM 1958 C CA . VAL A 1 256 ? 14.120 9.686 -10.755 1.00 94.56 256 VAL A CA 1
ATOM 1959 C C . VAL A 1 256 ? 14.607 8.387 -11.394 1.00 94.56 256 VAL A C 1
ATOM 1961 O O . VAL A 1 256 ? 15.354 8.430 -12.369 1.00 94.56 256 VAL A O 1
ATOM 1964 N N . THR A 1 257 ? 14.140 7.235 -10.914 1.00 94.81 257 THR A N 1
ATOM 1965 C CA . THR A 1 257 ? 14.501 5.923 -11.464 1.00 94.81 257 THR A CA 1
ATOM 1966 C C . THR A 1 257 ? 14.054 5.766 -12.909 1.00 94.81 257 THR A C 1
ATOM 1968 O O . THR A 1 257 ? 14.856 5.364 -13.750 1.00 94.81 257 THR A O 1
ATOM 1971 N N . ALA A 1 258 ? 12.806 6.114 -13.236 1.00 95.31 258 ALA A N 1
ATOM 1972 C CA . ALA A 1 258 ? 12.321 6.016 -14.611 1.00 95.31 258 ALA A CA 1
ATOM 1973 C C . ALA A 1 258 ? 13.079 6.963 -15.557 1.00 95.31 258 ALA A C 1
ATOM 1975 O O . ALA A 1 258 ? 13.432 6.566 -16.668 1.00 95.31 258 ALA A O 1
ATOM 1976 N N . THR A 1 259 ? 13.394 8.176 -15.092 1.00 94.62 259 THR A N 1
ATOM 1977 C CA . THR A 1 259 ? 14.211 9.150 -15.836 1.00 94.62 259 THR A CA 1
ATOM 1978 C C . THR A 1 259 ? 15.612 8.605 -16.095 1.00 94.62 259 THR A C 1
ATOM 1980 O O . THR A 1 259 ? 16.087 8.649 -17.229 1.00 94.62 259 THR A O 1
ATOM 1983 N N . ALA A 1 260 ? 16.266 8.052 -15.068 1.00 93.06 260 ALA A N 1
ATOM 1984 C CA . ALA A 1 260 ? 17.610 7.496 -15.176 1.00 93.06 260 ALA A CA 1
ATOM 1985 C C . ALA A 1 260 ? 17.666 6.320 -16.163 1.00 93.06 260 ALA A C 1
ATOM 1987 O O . ALA A 1 260 ? 18.578 6.253 -16.987 1.00 93.06 260 ALA A O 1
ATOM 1988 N N . LEU A 1 261 ? 16.675 5.423 -16.134 1.00 92.44 261 LEU A N 1
ATOM 1989 C CA . LEU A 1 261 ? 16.592 4.295 -17.069 1.00 92.44 261 LEU A CA 1
ATOM 1990 C C . LEU A 1 261 ? 16.351 4.748 -18.509 1.00 92.44 261 LEU A C 1
ATOM 1992 O O . LEU A 1 261 ? 17.020 4.255 -19.417 1.00 92.44 261 LEU A O 1
ATOM 1996 N N . ALA A 1 262 ? 15.441 5.702 -18.722 1.00 92.25 262 ALA A N 1
ATOM 1997 C CA . ALA A 1 262 ? 15.181 6.265 -20.044 1.00 92.25 262 ALA A CA 1
ATOM 1998 C C . ALA A 1 262 ? 16.439 6.940 -20.613 1.00 92.25 262 ALA A C 1
ATOM 2000 O O . ALA A 1 262 ? 16.830 6.668 -21.749 1.00 92.25 262 ALA A O 1
ATOM 2001 N N . LEU A 1 263 ? 17.127 7.742 -19.794 1.00 91.31 263 LEU A N 1
ATOM 2002 C CA . LEU A 1 263 ? 18.374 8.400 -20.171 1.00 91.31 263 LEU A CA 1
ATOM 2003 C C . LEU A 1 263 ? 19.481 7.386 -20.479 1.00 91.31 263 LEU A C 1
ATOM 2005 O O . LEU A 1 263 ? 20.156 7.518 -21.498 1.00 91.31 263 LEU A O 1
ATOM 2009 N N . SER A 1 264 ? 19.631 6.342 -19.660 1.00 90.31 264 SER A N 1
ATOM 2010 C CA . SER A 1 264 ? 20.610 5.271 -19.892 1.00 90.31 264 SER A CA 1
ATOM 2011 C C . SER A 1 264 ? 20.335 4.544 -21.208 1.00 90.31 264 SER A C 1
ATOM 2013 O O . SER A 1 264 ? 21.235 4.397 -22.032 1.00 90.31 264 SER A O 1
ATOM 2015 N N . LEU A 1 265 ? 19.082 4.152 -21.458 1.00 90.06 265 LEU A N 1
ATOM 2016 C CA . LEU A 1 265 ? 18.693 3.464 -22.688 1.00 90.06 265 LEU A CA 1
ATOM 2017 C C . LEU A 1 265 ? 18.932 4.321 -23.930 1.00 90.06 265 LEU A C 1
ATOM 2019 O O . LEU A 1 265 ? 19.452 3.826 -24.930 1.00 90.06 265 LEU A O 1
ATOM 2023 N N . ALA A 1 266 ? 18.568 5.599 -23.874 1.00 87.44 266 ALA A N 1
ATOM 2024 C CA . ALA A 1 266 ? 18.768 6.514 -24.986 1.00 87.44 266 ALA A CA 1
ATOM 2025 C C . ALA A 1 266 ? 20.264 6.765 -25.246 1.00 87.44 266 ALA A C 1
ATOM 2027 O O . ALA A 1 266 ? 20.707 6.732 -26.392 1.00 87.44 266 ALA A O 1
ATOM 2028 N N . THR A 1 267 ? 21.056 6.909 -24.183 1.00 86.00 267 THR A N 1
ATOM 2029 C CA . THR A 1 267 ? 22.516 7.065 -24.254 1.00 86.00 267 THR A CA 1
ATOM 2030 C C . THR A 1 267 ? 23.171 5.840 -24.901 1.00 86.00 267 THR A C 1
ATOM 2032 O O . THR A 1 267 ? 23.922 5.987 -25.863 1.00 86.00 267 THR A O 1
ATOM 2035 N N . VAL A 1 268 ? 22.825 4.622 -24.465 1.00 85.69 268 VAL A N 1
ATOM 2036 C CA . VAL A 1 268 ? 23.337 3.373 -25.063 1.00 85.69 268 VAL A CA 1
ATOM 2037 C C . VAL A 1 268 ? 22.924 3.245 -26.532 1.00 85.69 268 VAL A C 1
ATOM 2039 O O . VAL A 1 268 ? 23.737 2.853 -27.369 1.00 85.69 268 VAL A O 1
ATOM 2042 N N . ARG A 1 269 ? 21.689 3.618 -26.888 1.00 84.19 269 ARG A N 1
ATOM 2043 C CA . ARG A 1 269 ? 21.226 3.602 -28.287 1.00 84.19 269 ARG A CA 1
ATOM 2044 C C . ARG A 1 269 ? 22.030 4.539 -29.189 1.00 84.19 269 ARG A C 1
ATOM 2046 O O . ARG A 1 269 ? 22.304 4.167 -30.323 1.00 84.19 269 ARG A O 1
ATOM 2053 N N . LEU A 1 270 ? 22.420 5.712 -28.694 1.00 82.19 270 LEU A N 1
ATOM 2054 C CA . LEU A 1 270 ? 23.207 6.690 -29.454 1.00 82.19 270 LEU A CA 1
ATOM 2055 C C . LEU A 1 270 ? 24.693 6.310 -29.558 1.00 82.19 270 LEU A C 1
ATOM 2057 O O . LEU A 1 270 ? 25.309 6.495 -30.607 1.00 82.19 270 LEU A O 1
ATOM 2061 N N . LEU A 1 271 ? 25.270 5.767 -28.483 1.00 79.31 271 LEU A N 1
ATOM 2062 C CA . LEU A 1 271 ? 26.697 5.432 -28.415 1.00 79.31 271 LEU A CA 1
ATOM 2063 C C . LEU A 1 271 ? 27.032 4.060 -29.003 1.00 79.31 271 LEU A C 1
ATOM 2065 O O . LEU A 1 271 ? 28.087 3.919 -29.615 1.00 79.31 271 LEU A O 1
ATOM 2069 N N . SER A 1 272 ? 26.160 3.056 -28.864 1.00 74.62 272 SER A N 1
ATOM 2070 C CA . SER A 1 272 ? 26.485 1.686 -29.295 1.00 74.62 272 SER A CA 1
ATOM 2071 C C . SER A 1 272 ? 26.888 1.554 -30.774 1.00 74.62 272 SER A C 1
ATOM 2073 O O . SER A 1 272 ? 27.862 0.845 -31.015 1.00 74.62 272 SER A O 1
ATOM 2075 N N . PRO A 1 273 ? 26.297 2.276 -31.757 1.00 74.50 273 PRO A N 1
ATOM 2076 C CA . PRO A 1 273 ? 26.744 2.201 -33.153 1.00 74.50 273 PRO A CA 1
ATOM 2077 C C . PRO A 1 273 ? 28.192 2.673 -33.355 1.00 74.50 273 PRO A C 1
ATOM 2079 O O . PRO A 1 273 ? 28.881 2.189 -34.245 1.00 74.50 273 PRO A O 1
ATOM 2082 N N . HIS A 1 274 ? 28.668 3.594 -32.512 1.00 72.88 274 HIS A N 1
ATOM 2083 C CA . HIS A 1 274 ? 30.023 4.148 -32.574 1.00 72.88 274 HIS A CA 1
ATOM 2084 C C . HIS A 1 274 ? 31.043 3.301 -31.793 1.00 72.88 274 HIS A C 1
ATOM 2086 O O . HIS A 1 274 ? 32.244 3.404 -32.029 1.00 72.88 274 HIS A O 1
ATOM 2092 N N . LEU A 1 275 ? 30.577 2.458 -30.865 1.00 68.00 275 LEU A N 1
ATOM 2093 C CA . LEU A 1 275 ? 31.416 1.642 -29.978 1.00 68.00 275 LEU A CA 1
ATOM 2094 C C . LEU A 1 275 ? 31.616 0.201 -30.468 1.00 68.00 275 LEU A C 1
ATOM 2096 O O . LEU A 1 275 ? 32.515 -0.480 -29.984 1.00 68.00 275 LEU A O 1
ATOM 2100 N N . GLN A 1 276 ? 30.836 -0.259 -31.452 1.00 63.53 276 GLN A N 1
ATOM 2101 C CA . GLN A 1 276 ? 30.916 -1.619 -32.007 1.00 63.53 276 GLN A CA 1
ATOM 2102 C C . GLN A 1 276 ? 32.280 -1.983 -32.632 1.00 63.53 276 GLN A C 1
ATOM 2104 O O . GLN A 1 276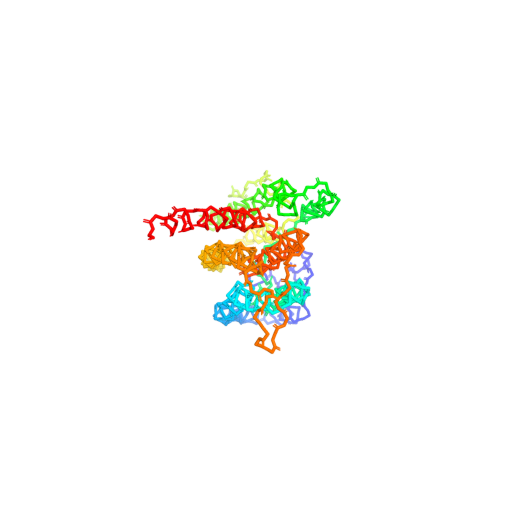 ? 32.547 -3.163 -32.843 1.00 63.53 276 GLN A O 1
ATOM 2109 N N . GLY A 1 277 ? 33.155 -1.002 -32.890 1.00 57.59 277 GLY A N 1
ATOM 2110 C CA . GLY A 1 277 ? 34.518 -1.208 -33.403 1.00 57.59 277 GLY A CA 1
ATOM 2111 C C . GLY A 1 277 ? 35.646 -1.110 -32.364 1.00 57.59 277 GLY A C 1
ATOM 2112 O O . GLY A 1 277 ? 36.797 -1.376 -32.700 1.00 57.59 277 GLY A O 1
ATOM 2113 N N . LEU A 1 278 ? 35.356 -0.731 -31.113 1.00 60.41 278 LEU A N 1
ATOM 2114 C CA . LEU A 1 278 ? 36.360 -0.590 -30.052 1.00 60.41 278 LEU A CA 1
ATOM 2115 C C . LEU A 1 278 ? 36.476 -1.903 -29.268 1.00 60.41 278 LEU A C 1
ATOM 2117 O O . LEU A 1 278 ? 35.735 -2.149 -28.319 1.00 60.41 278 LEU A O 1
ATOM 2121 N N . SER A 1 279 ? 37.422 -2.762 -29.659 1.00 51.97 279 SER A N 1
ATOM 2122 C CA . SER A 1 279 ? 37.707 -4.033 -28.980 1.00 51.97 279 SER A CA 1
ATOM 2123 C C . SER A 1 279 ? 38.464 -3.816 -27.660 1.00 51.97 279 SER A C 1
ATOM 2125 O O . SER A 1 279 ? 39.636 -4.167 -27.530 1.00 51.97 279 SER A O 1
ATOM 2127 N N . ILE A 1 280 ? 37.807 -3.227 -26.663 1.00 55.50 280 ILE A N 1
ATOM 2128 C CA . ILE A 1 280 ? 38.334 -3.112 -25.296 1.00 55.50 280 ILE A CA 1
ATOM 2129 C C . ILE A 1 280 ? 37.626 -4.155 -24.428 1.00 55.50 280 ILE A C 1
ATOM 2131 O O . ILE A 1 280 ? 36.806 -3.802 -23.592 1.00 55.50 280 ILE A O 1
ATOM 2135 N N . GLY A 1 281 ? 37.866 -5.449 -24.675 1.00 53.34 281 GLY A N 1
ATOM 2136 C CA . GLY A 1 281 ? 37.453 -6.566 -23.799 1.00 53.34 281 GLY A CA 1
ATOM 2137 C C . GLY A 1 281 ? 35.948 -6.765 -23.528 1.00 53.34 281 GLY A C 1
ATOM 2138 O O . GLY A 1 281 ? 35.574 -7.785 -22.957 1.00 53.34 281 GLY A O 1
ATOM 2139 N N . PHE A 1 282 ? 35.086 -5.844 -23.958 1.00 57.12 282 PHE A N 1
ATOM 2140 C CA . PHE A 1 282 ? 33.639 -5.856 -23.787 1.00 57.12 282 PHE A CA 1
ATOM 2141 C C . PHE A 1 282 ? 32.972 -5.762 -25.158 1.00 57.12 282 PHE A C 1
ATOM 2143 O O . PHE A 1 282 ? 33.258 -4.859 -25.943 1.00 57.12 282 PHE A O 1
ATOM 2150 N N . SER A 1 283 ? 32.071 -6.697 -25.460 1.00 59.38 283 SER A N 1
ATOM 2151 C CA . SER A 1 283 ? 31.242 -6.619 -26.662 1.00 59.38 283 SER A CA 1
ATOM 2152 C C . SER A 1 283 ? 30.076 -5.663 -26.411 1.00 59.38 283 SER A C 1
ATOM 2154 O O . SER A 1 283 ? 29.096 -6.045 -25.770 1.00 59.38 283 SER A O 1
ATOM 2156 N N . PHE A 1 284 ? 30.160 -4.432 -26.911 1.00 65.06 284 PHE A N 1
ATOM 2157 C CA . PHE A 1 284 ? 29.037 -3.497 -26.860 1.00 65.06 284 PHE A CA 1
ATOM 2158 C C . PHE A 1 284 ? 27.939 -3.950 -27.828 1.00 65.06 284 PHE A C 1
ATOM 2160 O O . PHE A 1 284 ? 28.083 -3.857 -29.048 1.00 65.06 284 PHE A O 1
ATOM 2167 N N . GLN A 1 285 ? 26.838 -4.467 -27.284 1.00 69.62 285 GLN A N 1
ATOM 2168 C CA . GLN A 1 285 ? 25.688 -4.903 -28.074 1.00 69.62 285 GLN A CA 1
ATOM 2169 C C . GLN A 1 285 ? 24.702 -3.750 -28.272 1.00 69.62 285 GLN A C 1
ATOM 2171 O O . GLN A 1 285 ? 24.353 -3.042 -27.326 1.00 69.62 285 GLN A O 1
ATOM 2176 N N . THR A 1 286 ? 24.210 -3.582 -29.500 1.00 71.88 286 THR A N 1
ATOM 2177 C CA . THR A 1 286 ? 23.095 -2.675 -29.783 1.00 71.88 286 THR A CA 1
ATOM 2178 C C . THR A 1 286 ? 21.835 -3.190 -29.085 1.00 71.88 286 THR A C 1
ATOM 2180 O O . THR A 1 286 ? 21.427 -4.326 -29.334 1.00 71.88 286 THR A O 1
ATOM 2183 N N . PRO A 1 287 ? 21.182 -2.388 -28.227 1.00 77.25 287 PRO A N 1
ATOM 2184 C CA . PRO A 1 287 ? 19.963 -2.816 -27.559 1.00 77.25 287 PRO A CA 1
ATOM 2185 C C . PRO A 1 287 ? 18.838 -3.031 -28.580 1.00 77.25 287 PRO A C 1
ATOM 2187 O O . PRO A 1 287 ? 18.510 -2.130 -29.356 1.00 77.25 287 PRO A O 1
ATOM 2190 N N . SER A 1 288 ? 18.210 -4.210 -28.537 1.00 79.19 288 SER A N 1
ATOM 2191 C CA . SER A 1 288 ? 16.992 -4.519 -29.289 1.00 79.19 288 SER A CA 1
ATOM 2192 C C . SER A 1 288 ? 15.867 -3.500 -29.016 1.00 79.19 288 SER A C 1
ATOM 2194 O O . SER A 1 288 ? 15.769 -2.925 -27.921 1.00 79.19 288 SER A O 1
ATOM 2196 N N . PRO A 1 289 ? 14.981 -3.241 -29.997 1.00 77.44 289 PRO A N 1
ATOM 2197 C CA . PRO A 1 289 ? 13.874 -2.295 -29.831 1.00 77.44 289 PRO A CA 1
ATOM 2198 C C . PRO A 1 289 ? 12.931 -2.691 -28.679 1.00 77.44 289 PRO A C 1
ATOM 2200 O O . PRO A 1 289 ? 12.406 -1.814 -27.987 1.00 77.44 289 PRO A O 1
ATOM 2203 N N . GLU A 1 290 ? 12.814 -3.993 -28.412 1.00 85.38 290 GLU A N 1
ATOM 2204 C CA . GLU A 1 290 ? 11.967 -4.613 -27.386 1.00 85.38 290 GLU A CA 1
ATOM 2205 C C . GLU A 1 290 ? 12.418 -4.336 -25.943 1.00 85.38 290 GLU A C 1
ATOM 2207 O O . GLU A 1 290 ? 11.617 -4.414 -25.015 1.00 85.38 290 GLU A O 1
ATOM 2212 N N . ILE A 1 291 ? 13.676 -3.942 -25.712 1.00 87.19 291 ILE A N 1
ATOM 2213 C CA . ILE A 1 291 ? 14.186 -3.631 -24.360 1.00 87.19 291 ILE A CA 1
ATOM 2214 C C . ILE A 1 291 ? 13.364 -2.560 -23.652 1.00 87.19 291 ILE A C 1
ATOM 2216 O O . ILE A 1 291 ? 13.178 -2.623 -22.436 1.00 87.19 291 ILE A O 1
ATOM 2220 N N . ARG A 1 292 ? 12.831 -1.596 -24.410 1.00 89.94 292 ARG A N 1
ATOM 2221 C CA . ARG A 1 292 ? 11.942 -0.570 -23.860 1.00 89.94 292 ARG A CA 1
ATOM 2222 C C . ARG A 1 292 ? 10.725 -1.205 -23.182 1.00 89.94 292 ARG A C 1
ATOM 2224 O O . ARG A 1 292 ? 10.385 -0.806 -22.074 1.00 89.94 292 ARG A O 1
ATOM 2231 N N . PHE A 1 293 ? 10.102 -2.194 -23.823 1.00 90.38 293 PHE A N 1
ATOM 2232 C CA . PHE A 1 293 ? 8.941 -2.889 -23.273 1.00 90.38 293 PHE A CA 1
ATOM 2233 C C . PHE A 1 293 ? 9.292 -3.592 -21.958 1.00 90.38 293 PHE A C 1
ATOM 2235 O O . PHE A 1 293 ? 8.574 -3.446 -20.972 1.00 90.38 293 PHE A O 1
ATOM 2242 N N . HIS A 1 294 ? 10.437 -4.279 -21.903 1.00 91.38 294 HIS A N 1
ATOM 2243 C CA . HIS A 1 294 ? 10.881 -4.969 -20.690 1.00 91.38 294 HIS A CA 1
ATOM 2244 C C . HIS A 1 294 ? 11.169 -4.015 -19.527 1.00 91.38 294 HIS A C 1
ATOM 2246 O O . HIS A 1 294 ? 10.758 -4.298 -18.404 1.00 91.38 294 HIS A O 1
ATOM 2252 N N . PHE A 1 295 ? 11.799 -2.863 -19.783 1.00 91.56 295 PHE A N 1
ATOM 2253 C CA . PHE A 1 295 ? 12.005 -1.849 -18.745 1.00 91.56 295 PHE A CA 1
ATOM 2254 C C . PHE A 1 295 ? 10.697 -1.212 -18.265 1.00 91.56 295 PHE A C 1
ATOM 2256 O O . PHE A 1 295 ? 10.543 -0.934 -17.077 1.00 91.56 295 PHE A O 1
ATOM 2263 N N . MET A 1 296 ? 9.730 -1.005 -19.160 1.00 92.25 296 MET A N 1
ATOM 2264 C CA . MET A 1 296 ? 8.400 -0.537 -18.769 1.00 92.25 296 MET A CA 1
ATOM 2265 C C . MET A 1 296 ? 7.652 -1.590 -17.942 1.00 92.25 296 MET A C 1
ATOM 2267 O O . MET A 1 296 ? 7.014 -1.248 -16.948 1.00 92.25 296 MET A O 1
ATOM 2271 N N . ALA A 1 297 ? 7.765 -2.869 -18.303 1.00 92.50 297 ALA A N 1
ATOM 2272 C CA . ALA A 1 297 ? 7.170 -3.972 -17.556 1.00 92.50 297 ALA A CA 1
ATOM 2273 C C . ALA A 1 297 ? 7.799 -4.139 -16.161 1.00 92.50 297 ALA A C 1
ATOM 2275 O O . ALA A 1 297 ? 7.075 -4.324 -15.183 1.00 92.50 297 ALA A O 1
ATOM 2276 N N . SER A 1 298 ? 9.124 -4.029 -16.031 1.00 94.25 298 SER A N 1
ATOM 2277 C CA . SER A 1 298 ? 9.786 -4.092 -14.723 1.00 94.25 298 SER A CA 1
ATOM 2278 C C . SER A 1 298 ? 9.436 -2.888 -13.844 1.00 94.25 298 SER A C 1
ATOM 2280 O O . SER A 1 298 ? 9.145 -3.075 -12.665 1.00 94.25 298 SER A O 1
ATOM 2282 N N . LEU A 1 299 ? 9.353 -1.673 -14.404 1.00 94.81 299 LEU A N 1
ATOM 2283 C CA . LEU A 1 299 ? 8.856 -0.489 -13.686 1.00 94.81 299 LEU A CA 1
ATOM 2284 C C . LEU A 1 299 ? 7.399 -0.652 -13.229 1.00 94.81 299 LEU A C 1
ATOM 2286 O O . LEU A 1 299 ? 7.054 -0.226 -12.126 1.00 94.81 299 LEU A O 1
ATOM 2290 N N . ALA A 1 300 ? 6.546 -1.292 -14.033 1.00 94.62 300 ALA A N 1
ATOM 2291 C CA . ALA A 1 300 ? 5.163 -1.587 -13.662 1.00 94.62 300 ALA A CA 1
ATOM 2292 C C . ALA A 1 300 ? 5.091 -2.549 -12.460 1.00 94.62 300 ALA A C 1
ATOM 2294 O O . ALA A 1 300 ? 4.350 -2.305 -11.505 1.00 94.62 300 ALA A O 1
ATOM 2295 N N . LEU A 1 301 ? 5.909 -3.606 -12.462 1.00 94.19 301 LEU A N 1
ATOM 2296 C CA . LEU A 1 301 ? 6.007 -4.556 -11.349 1.00 94.19 301 LEU A CA 1
ATOM 2297 C C . LEU A 1 301 ? 6.603 -3.917 -10.084 1.00 94.19 301 LEU A C 1
ATOM 2299 O O . LEU A 1 301 ? 6.101 -4.147 -8.984 1.00 94.19 301 LEU A O 1
ATOM 2303 N N . ILE A 1 302 ? 7.623 -3.068 -10.231 1.00 95.00 302 ILE A N 1
ATOM 2304 C CA . ILE A 1 302 ? 8.184 -2.278 -9.127 1.00 95.00 302 ILE A CA 1
ATOM 2305 C C . ILE A 1 302 ? 7.120 -1.350 -8.535 1.00 95.00 302 ILE A C 1
ATOM 2307 O O . ILE A 1 302 ? 6.964 -1.296 -7.316 1.00 95.00 302 ILE A O 1
ATOM 2311 N N . SER A 1 303 ? 6.337 -0.677 -9.383 1.00 95.94 303 SER A N 1
ATOM 2312 C CA . SER A 1 303 ? 5.234 0.186 -8.944 1.00 95.94 303 SER A CA 1
ATOM 2313 C C . SER A 1 303 ? 4.203 -0.589 -8.123 1.00 95.94 303 SER A C 1
ATOM 2315 O O . SER A 1 303 ? 3.718 -0.089 -7.110 1.00 95.94 303 SER A O 1
ATOM 2317 N N . LEU A 1 304 ? 3.906 -1.832 -8.516 1.00 94.75 304 LEU A N 1
ATOM 2318 C CA . LEU A 1 304 ? 3.026 -2.727 -7.768 1.00 94.75 304 LEU A CA 1
ATOM 2319 C C . LEU A 1 304 ? 3.617 -3.107 -6.403 1.00 94.75 304 LEU A C 1
ATOM 2321 O O . LEU A 1 304 ? 2.918 -3.005 -5.397 1.00 94.75 304 LEU A O 1
ATOM 2325 N N . GLY A 1 305 ? 4.899 -3.476 -6.341 1.00 94.00 305 GLY A N 1
ATOM 2326 C CA . GLY A 1 305 ? 5.579 -3.782 -5.077 1.00 94.00 305 GLY A CA 1
ATOM 2327 C C . GLY A 1 305 ? 5.633 -2.585 -4.117 1.00 94.00 305 GLY A C 1
ATOM 2328 O O . GLY A 1 305 ? 5.347 -2.724 -2.928 1.00 94.00 305 GLY A O 1
ATOM 2329 N N . LEU A 1 306 ? 5.909 -1.386 -4.634 1.00 94.25 306 LEU A N 1
ATOM 2330 C CA . LEU A 1 306 ? 5.920 -0.142 -3.855 1.00 94.25 306 LEU A CA 1
ATOM 2331 C C . LEU A 1 306 ? 4.518 0.269 -3.377 1.00 94.25 306 LEU A C 1
ATOM 2333 O O . LEU A 1 306 ? 4.356 0.745 -2.249 1.00 94.25 306 LEU A O 1
ATOM 2337 N N . ALA A 1 307 ? 3.488 0.054 -4.199 1.00 94.75 307 ALA A N 1
ATOM 2338 C CA . ALA A 1 307 ? 2.099 0.280 -3.810 1.00 94.75 307 ALA A CA 1
ATOM 2339 C C . ALA A 1 307 ? 1.653 -0.688 -2.701 1.00 94.75 307 ALA A C 1
ATOM 2341 O O . ALA A 1 307 ? 1.000 -0.264 -1.745 1.00 94.75 307 ALA A O 1
ATOM 2342 N N . LEU A 1 308 ? 2.042 -1.967 -2.794 1.00 93.62 308 LEU A N 1
ATOM 2343 C CA . LEU A 1 308 ? 1.792 -2.968 -1.752 1.00 93.62 308 LEU A CA 1
ATOM 2344 C C . LEU A 1 308 ? 2.456 -2.568 -0.437 1.00 93.62 308 LEU A C 1
ATOM 2346 O O . LEU A 1 308 ? 1.780 -2.505 0.589 1.00 93.62 308 LEU A O 1
ATOM 2350 N N . LEU A 1 309 ? 3.745 -2.225 -0.476 1.00 92.50 309 LEU A N 1
ATOM 2351 C CA . LEU A 1 309 ? 4.485 -1.756 0.693 1.00 92.50 309 LEU A CA 1
ATOM 2352 C C . LEU A 1 309 ? 3.799 -0.548 1.343 1.00 92.50 309 LEU A C 1
ATOM 2354 O O . LEU A 1 309 ? 3.584 -0.534 2.552 1.00 92.50 309 LEU A O 1
ATOM 2358 N N . THR A 1 310 ? 3.394 0.436 0.535 1.00 91.56 310 THR A N 1
ATOM 2359 C CA . THR A 1 310 ? 2.705 1.637 1.027 1.00 91.56 310 THR A CA 1
ATOM 2360 C C . THR A 1 310 ? 1.391 1.279 1.721 1.00 91.56 310 THR A C 1
ATOM 2362 O O . THR A 1 310 ? 1.139 1.763 2.821 1.00 91.56 310 THR A O 1
ATOM 2365 N N . SER A 1 311 ? 0.588 0.383 1.140 1.00 91.00 311 SER A N 1
ATOM 2366 C CA . SER A 1 311 ? -0.672 -0.054 1.757 1.00 91.00 311 SER A CA 1
ATOM 2367 C C . SER A 1 311 ? -0.479 -0.836 3.059 1.00 91.00 311 SER A C 1
ATOM 2369 O O . SER A 1 311 ? -1.223 -0.631 4.018 1.00 91.00 311 SER A O 1
ATOM 2371 N N . TRP A 1 312 ? 0.562 -1.670 3.146 1.00 88.62 312 TRP A N 1
ATOM 2372 C CA . TRP A 1 312 ? 0.905 -2.363 4.385 1.00 88.62 312 TRP A CA 1
ATOM 2373 C C . TRP A 1 312 ? 1.325 -1.397 5.485 1.00 88.62 312 TRP A C 1
ATOM 2375 O O . TRP A 1 312 ? 0.817 -1.474 6.598 1.00 88.62 312 TRP A O 1
ATOM 2385 N N . CYS A 1 313 ? 2.230 -0.473 5.172 1.00 85.69 313 CYS A N 1
ATOM 2386 C CA . CYS A 1 313 ? 2.776 0.455 6.152 1.00 85.69 313 CYS A CA 1
ATOM 2387 C C . CYS A 1 313 ? 1.769 1.521 6.598 1.00 85.69 313 CYS A C 1
ATOM 2389 O O . CYS A 1 313 ? 1.880 2.032 7.709 1.00 85.69 313 CYS A O 1
ATOM 2391 N N . ARG A 1 314 ? 0.803 1.888 5.751 1.00 86.50 314 ARG A N 1
ATOM 2392 C CA . ARG A 1 314 ? -0.126 2.981 6.046 1.00 86.50 314 ARG A CA 1
ATOM 2393 C C . ARG A 1 314 ? -1.485 2.505 6.555 1.00 86.50 314 ARG A C 1
ATOM 2395 O O . ARG A 1 314 ? -1.989 3.065 7.524 1.00 86.50 314 ARG A O 1
ATOM 2402 N N . GLU A 1 315 ? -2.072 1.492 5.924 1.00 85.69 315 GLU A N 1
ATOM 2403 C CA . GLU A 1 315 ? -3.401 0.974 6.273 1.00 85.69 315 GLU A CA 1
ATOM 2404 C C . GLU A 1 315 ? -3.358 -0.369 7.023 1.00 85.69 315 GLU A C 1
ATOM 2406 O O . GLU A 1 315 ? -4.395 -0.831 7.500 1.00 85.69 315 GLU A O 1
ATOM 2411 N N . GLY A 1 316 ? -2.197 -1.027 7.114 1.00 83.12 316 GLY A N 1
ATOM 2412 C CA . GLY A 1 316 ? -2.081 -2.351 7.734 1.00 83.12 316 GLY A CA 1
ATOM 2413 C C . GLY A 1 316 ? -2.689 -3.485 6.909 1.00 83.12 316 GLY A C 1
ATOM 2414 O O . GLY A 1 316 ? -2.820 -4.605 7.400 1.00 83.12 316 GLY A O 1
ATOM 2415 N N . THR A 1 317 ? -3.078 -3.217 5.659 1.00 86.94 317 THR A N 1
ATOM 2416 C CA . THR A 1 317 ? -3.644 -4.217 4.752 1.00 86.94 317 THR A CA 1
ATOM 2417 C C . THR A 1 317 ? -3.227 -3.960 3.312 1.00 86.94 317 THR A C 1
ATOM 2419 O O . THR A 1 317 ? -3.293 -2.839 2.810 1.00 86.94 317 THR A O 1
ATOM 2422 N N . TRP A 1 318 ? -2.864 -5.028 2.605 1.00 88.56 318 TRP A N 1
ATOM 2423 C CA . TRP A 1 318 ? -2.509 -4.967 1.187 1.00 88.56 318 TRP A CA 1
ATOM 2424 C C . TRP A 1 318 ? -3.658 -4.536 0.277 1.00 88.56 318 TRP A C 1
ATOM 2426 O O . TRP A 1 318 ? -3.421 -4.072 -0.832 1.00 88.56 318 TRP A O 1
ATOM 2436 N N . ARG A 1 319 ? -4.919 -4.700 0.695 1.00 89.06 319 ARG A N 1
ATOM 2437 C CA . ARG A 1 319 ? -6.083 -4.495 -0.189 1.00 89.06 319 ARG A CA 1
ATOM 2438 C C . ARG A 1 319 ? -6.214 -3.057 -0.703 1.00 89.06 319 ARG A C 1
ATOM 2440 O O . ARG A 1 319 ? -6.796 -2.845 -1.765 1.00 89.06 319 ARG A O 1
ATOM 2447 N N . TYR A 1 320 ? -5.621 -2.085 -0.009 1.00 89.69 320 TYR A N 1
ATOM 2448 C CA . TYR A 1 320 ? -5.611 -0.682 -0.430 1.00 89.69 320 TYR A CA 1
ATOM 2449 C C . TYR A 1 320 ? -4.471 -0.327 -1.401 1.00 89.69 320 TYR A C 1
ATOM 2451 O O . TYR A 1 320 ? -4.389 0.827 -1.813 1.00 89.69 320 TYR A O 1
ATOM 2459 N N . TYR A 1 321 ? -3.631 -1.275 -1.847 1.00 92.44 321 TYR A N 1
ATOM 2460 C CA . TYR A 1 321 ? -2.520 -0.983 -2.775 1.00 92.44 321 TYR A CA 1
ATOM 2461 C C . TYR A 1 321 ? -2.978 -0.261 -4.048 1.00 92.44 321 TYR A C 1
ATOM 2463 O O . TYR A 1 321 ? -2.29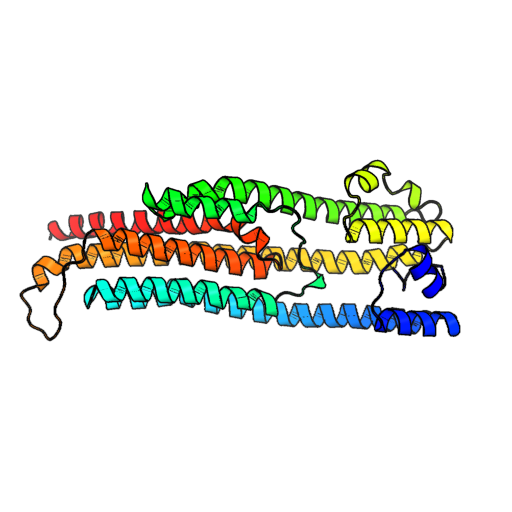3 0.623 -4.563 1.00 92.44 321 TYR A O 1
ATOM 2471 N N . SER A 1 322 ? -4.176 -0.600 -4.530 1.00 92.75 322 SER A N 1
ATOM 2472 C CA . SER A 1 322 ? -4.745 -0.003 -5.734 1.00 92.75 322 SER A CA 1
ATOM 2473 C C . SER A 1 322 ? -4.979 1.507 -5.624 1.00 92.75 322 SER A C 1
ATOM 2475 O O . SER A 1 322 ? -4.962 2.179 -6.647 1.00 92.75 322 SER A O 1
ATOM 2477 N N . MET A 1 323 ? -5.115 2.058 -4.412 1.00 93.25 323 MET A N 1
ATOM 2478 C CA . MET A 1 323 ? -5.222 3.503 -4.180 1.00 93.25 323 MET A CA 1
ATOM 2479 C C . MET A 1 323 ? -3.927 4.247 -4.538 1.00 93.25 323 MET A C 1
ATOM 2481 O O . MET A 1 323 ? -3.978 5.373 -5.027 1.00 93.25 323 MET A O 1
ATOM 2485 N N . TYR A 1 324 ? -2.771 3.622 -4.314 1.00 94.25 324 TYR A N 1
ATOM 2486 C CA . TYR A 1 324 ? -1.450 4.228 -4.519 1.00 94.25 324 TYR A CA 1
ATOM 2487 C C . TYR A 1 324 ? -0.898 3.980 -5.917 1.00 94.25 324 TYR A C 1
ATOM 2489 O O . TYR A 1 324 ? -0.192 4.820 -6.474 1.00 94.25 324 TYR A O 1
ATOM 2497 N N . LEU A 1 325 ? -1.256 2.834 -6.492 1.00 94.81 325 LEU A N 1
ATOM 2498 C CA . LEU A 1 325 ? -0.765 2.364 -7.776 1.00 94.81 325 LEU A CA 1
ATOM 2499 C C . LEU A 1 325 ? -0.836 3.396 -8.920 1.00 94.81 325 LEU A C 1
ATOM 2501 O O . LEU A 1 325 ? 0.197 3.588 -9.561 1.00 94.81 325 LEU A O 1
ATOM 2505 N N . PRO A 1 326 ? -1.963 4.092 -9.196 1.00 95.81 326 PRO A N 1
ATOM 2506 C CA . PRO A 1 326 ? -2.029 4.987 -10.352 1.00 95.81 326 PRO A CA 1
ATOM 2507 C C . PRO A 1 326 ? -1.059 6.164 -10.235 1.00 95.81 326 PRO A C 1
ATOM 2509 O O . PRO A 1 326 ? -0.503 6.595 -11.237 1.00 95.81 326 PRO A O 1
ATOM 2512 N N . PHE A 1 327 ? -0.809 6.658 -9.023 1.00 96.44 327 PHE A N 1
ATOM 2513 C CA . PHE A 1 327 ? 0.116 7.765 -8.803 1.00 96.44 327 PHE A CA 1
ATOM 2514 C C . PHE A 1 327 ? 1.571 7.332 -9.006 1.00 96.44 327 PHE A C 1
ATOM 2516 O O . PHE A 1 327 ? 2.315 8.041 -9.673 1.00 96.44 327 PHE A O 1
ATOM 2523 N N . ILE A 1 328 ? 1.967 6.156 -8.500 1.00 96.06 328 ILE A N 1
ATOM 2524 C CA . ILE A 1 328 ? 3.332 5.632 -8.698 1.00 96.06 328 ILE A CA 1
ATOM 2525 C C . ILE A 1 328 ? 3.576 5.345 -10.182 1.00 96.06 328 ILE A C 1
ATOM 2527 O O . ILE A 1 328 ? 4.601 5.741 -10.734 1.00 96.06 328 ILE A O 1
ATOM 2531 N N . VAL A 1 329 ? 2.604 4.723 -10.853 1.00 96.06 329 VAL A N 1
ATOM 2532 C CA . VAL A 1 329 ? 2.686 4.443 -12.291 1.00 96.06 329 VAL A CA 1
ATOM 2533 C C . VAL A 1 329 ? 2.745 5.741 -13.099 1.00 96.06 329 VAL A C 1
ATOM 2535 O O . VAL A 1 329 ? 3.583 5.860 -13.991 1.00 96.06 329 VAL A O 1
ATOM 2538 N N . ALA A 1 330 ? 1.918 6.740 -12.770 1.00 96.12 330 ALA A N 1
ATOM 2539 C CA . ALA A 1 330 ? 1.974 8.054 -13.406 1.00 96.12 330 ALA A CA 1
ATOM 2540 C C . ALA A 1 330 ? 3.340 8.729 -13.200 1.00 96.12 330 ALA A C 1
ATOM 2542 O O . ALA A 1 330 ? 3.903 9.256 -14.157 1.00 96.12 330 ALA A O 1
ATOM 2543 N N . SER A 1 331 ? 3.917 8.648 -11.998 1.00 96.12 331 SER A N 1
ATOM 2544 C CA . SER A 1 331 ? 5.277 9.119 -11.711 1.00 96.12 331 SER A CA 1
ATOM 2545 C C . SER A 1 331 ? 6.330 8.430 -12.583 1.00 96.12 331 SER A C 1
ATOM 2547 O O . SER A 1 331 ? 7.181 9.110 -13.157 1.00 96.12 331 SER A O 1
ATOM 2549 N N . CYS A 1 332 ? 6.257 7.108 -12.758 1.00 96.06 332 CYS A N 1
ATOM 2550 C CA . CYS A 1 332 ? 7.151 6.391 -13.670 1.00 96.06 332 CYS A CA 1
ATOM 2551 C C . CYS A 1 332 ? 6.971 6.832 -15.130 1.00 96.06 332 CYS A C 1
ATOM 2553 O O . CYS A 1 332 ? 7.963 7.024 -15.830 1.00 96.06 332 CYS A O 1
ATOM 2555 N N . ILE A 1 333 ? 5.731 7.026 -15.593 1.00 95.25 333 ILE A N 1
ATOM 2556 C CA . ILE A 1 333 ? 5.445 7.502 -16.955 1.00 95.25 333 ILE A CA 1
ATOM 2557 C C . ILE A 1 333 ? 6.045 8.896 -17.170 1.00 95.25 333 ILE A C 1
ATOM 2559 O O . ILE A 1 333 ? 6.765 9.109 -18.144 1.00 95.25 333 ILE A O 1
ATOM 2563 N N . VAL A 1 334 ? 5.796 9.829 -16.246 1.00 95.50 334 VAL A N 1
ATOM 2564 C CA . VAL A 1 334 ? 6.348 11.191 -16.301 1.00 95.50 334 VAL A CA 1
ATOM 2565 C C . VAL A 1 334 ? 7.874 11.149 -16.325 1.00 95.50 334 VAL A C 1
ATOM 2567 O O . VAL A 1 334 ? 8.475 11.763 -17.203 1.00 95.50 334 VAL A O 1
ATOM 2570 N N . GLY A 1 335 ? 8.502 10.390 -15.423 1.00 94.38 335 GLY A N 1
ATOM 2571 C CA . GLY A 1 335 ? 9.959 10.249 -15.391 1.00 94.38 335 GLY A CA 1
ATOM 2572 C C . GLY A 1 335 ? 10.526 9.687 -16.695 1.00 94.38 335 GLY A C 1
ATOM 2573 O O . GLY A 1 335 ? 11.485 10.227 -17.241 1.00 94.38 335 GLY A O 1
ATOM 2574 N N . TRP A 1 336 ? 9.886 8.660 -17.259 1.00 94.25 336 TRP A N 1
ATOM 2575 C CA . TRP A 1 336 ? 10.299 8.090 -18.540 1.00 94.25 336 TRP A CA 1
ATOM 2576 C C . TRP A 1 336 ? 10.242 9.120 -19.679 1.00 94.25 336 TRP A C 1
ATOM 2578 O O . TRP A 1 336 ? 11.209 9.272 -20.426 1.00 94.25 336 TRP A O 1
ATOM 2588 N N . PHE A 1 337 ? 9.136 9.866 -19.796 1.00 92.88 337 PHE A N 1
ATOM 2589 C CA . PHE A 1 337 ? 8.991 10.918 -20.809 1.00 92.88 337 PHE A CA 1
ATOM 2590 C C . PHE A 1 337 ? 10.010 12.048 -20.637 1.00 92.88 337 PHE A C 1
ATOM 2592 O O . PHE A 1 337 ? 10.564 12.526 -21.628 1.00 92.88 337 PHE A O 1
ATOM 2599 N N . VAL A 1 338 ? 10.268 12.472 -19.397 1.00 92.94 338 VAL A N 1
ATOM 2600 C CA . VAL A 1 338 ? 11.273 13.500 -19.094 1.00 92.94 338 VAL A CA 1
ATOM 2601 C C . VAL A 1 338 ? 12.662 13.030 -19.520 1.00 92.94 338 VAL A C 1
ATOM 2603 O O . VAL A 1 338 ? 13.366 13.779 -20.196 1.00 92.94 338 VAL A O 1
ATOM 2606 N N . GLY A 1 339 ? 13.039 11.789 -19.198 1.00 89.38 339 GLY A N 1
ATOM 2607 C CA . GLY A 1 339 ? 14.338 11.226 -19.577 1.00 89.38 339 GLY A CA 1
ATOM 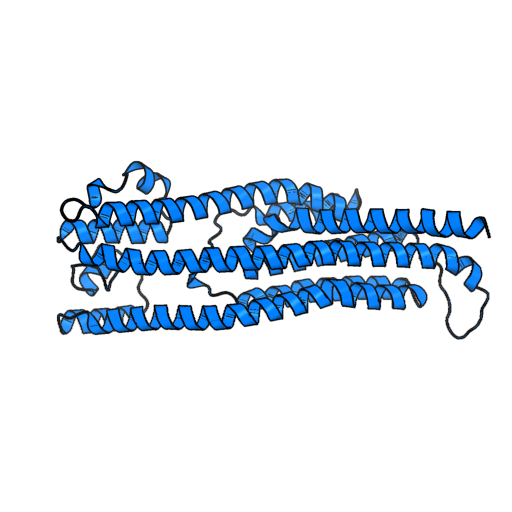2608 C C . GLY A 1 339 ? 14.532 11.136 -21.092 1.00 89.38 339 GLY A C 1
ATOM 2609 O O . GLY A 1 339 ? 15.571 11.552 -21.604 1.00 89.38 339 GLY A O 1
ATOM 2610 N N . ASP A 1 340 ? 13.509 10.681 -21.820 1.00 86.31 340 ASP A N 1
ATOM 2611 C CA . ASP A 1 340 ? 13.545 10.578 -23.285 1.00 86.31 340 ASP A CA 1
ATOM 2612 C C . ASP A 1 340 ? 13.706 11.959 -23.952 1.00 86.31 340 ASP A C 1
ATOM 2614 O O . ASP A 1 340 ? 14.523 12.148 -24.857 1.00 86.31 340 ASP A O 1
ATOM 2618 N N . LYS A 1 341 ? 12.994 12.981 -23.453 1.00 87.38 341 LYS A N 1
ATOM 2619 C CA . LYS A 1 341 ? 13.125 14.362 -23.949 1.00 87.38 341 LYS A CA 1
ATOM 2620 C C . LYS A 1 341 ? 14.461 15.000 -23.580 1.00 87.38 341 LYS A C 1
ATOM 2622 O O . LYS A 1 341 ? 15.027 15.708 -24.413 1.00 87.38 341 LYS A O 1
ATOM 2627 N N . ALA A 1 342 ? 14.973 14.760 -22.374 1.00 87.12 342 ALA A N 1
ATOM 2628 C CA . ALA A 1 342 ? 16.239 15.328 -21.915 1.00 87.12 342 ALA A CA 1
ATOM 2629 C C . ALA A 1 342 ? 17.402 14.957 -22.848 1.00 87.12 342 ALA A C 1
ATOM 2631 O O . ALA A 1 342 ? 18.227 15.810 -23.172 1.00 87.12 342 ALA A O 1
ATOM 2632 N N . VAL A 1 343 ? 17.421 13.722 -23.354 1.00 78.50 343 VAL A N 1
ATOM 2633 C CA . VAL A 1 343 ? 18.455 13.251 -24.288 1.00 78.50 343 VAL A CA 1
ATOM 2634 C C . VAL A 1 343 ? 18.407 14.025 -25.607 1.00 78.50 343 VAL A C 1
ATOM 2636 O O . VAL A 1 343 ? 19.444 14.469 -26.098 1.00 78.50 343 VAL A O 1
ATOM 2639 N N . VAL A 1 344 ? 17.209 14.263 -26.154 1.00 75.00 344 VAL A N 1
ATOM 2640 C CA . VAL A 1 344 ? 17.038 15.067 -27.377 1.00 75.00 344 VAL A CA 1
ATOM 2641 C C . VAL A 1 344 ? 17.592 16.479 -27.184 1.00 75.00 344 VAL A C 1
ATOM 2643 O O . VAL A 1 344 ? 18.253 16.998 -28.080 1.00 75.00 344 VAL A O 1
ATOM 2646 N N . TYR A 1 345 ? 17.364 17.103 -26.027 1.00 77.69 345 TYR A N 1
ATOM 2647 C CA . TYR A 1 345 ? 17.898 18.437 -25.742 1.00 77.69 345 TYR A CA 1
ATOM 2648 C C . TYR A 1 345 ? 19.421 18.443 -25.561 1.00 77.69 345 TYR A C 1
ATOM 2650 O O . TYR A 1 345 ? 20.085 19.296 -26.149 1.00 77.69 345 TYR A O 1
ATOM 2658 N N . LEU A 1 346 ? 19.975 17.483 -24.814 1.00 74.62 346 LEU A N 1
ATOM 2659 C CA . LEU A 1 346 ? 21.415 17.384 -24.553 1.00 74.62 346 LEU A CA 1
ATOM 2660 C C . LEU A 1 346 ? 22.225 17.175 -25.843 1.00 74.62 346 LEU A C 1
ATOM 2662 O O . LEU A 1 346 ? 23.198 17.887 -26.084 1.00 74.62 346 LEU A O 1
ATOM 2666 N N . PHE A 1 347 ? 21.794 16.268 -26.723 1.00 66.06 347 PHE A N 1
ATOM 2667 C CA . PHE A 1 347 ? 22.520 15.987 -27.968 1.00 66.06 347 PHE A CA 1
ATOM 2668 C C . PHE A 1 347 ? 22.303 17.043 -29.057 1.00 66.06 347 PHE A C 1
ATOM 2670 O O . PHE A 1 347 ? 23.208 17.312 -29.846 1.00 66.06 347 PHE A O 1
ATOM 2677 N N . ARG A 1 348 ? 21.143 17.710 -29.086 1.00 63.03 348 ARG A N 1
ATOM 2678 C CA . ARG A 1 348 ? 20.891 18.814 -30.028 1.00 63.03 348 ARG A CA 1
ATOM 2679 C C . ARG A 1 348 ? 21.706 20.069 -29.692 1.00 63.03 348 ARG A C 1
ATOM 2681 O O . ARG A 1 348 ? 21.966 20.872 -30.583 1.00 63.03 348 ARG A O 1
ATOM 2688 N N . TRP A 1 349 ? 22.122 20.224 -28.434 1.00 51.03 349 TRP A N 1
ATOM 2689 C CA . TRP A 1 349 ? 23.109 21.223 -28.012 1.00 51.03 349 TRP A CA 1
ATOM 2690 C C . TRP A 1 349 ? 24.549 20.798 -28.335 1.00 51.03 349 TRP A C 1
ATOM 2692 O O . TRP A 1 349 ? 25.329 21.627 -28.792 1.00 51.03 349 TRP A O 1
ATOM 2702 N N . GLY A 1 350 ? 24.880 19.512 -28.173 1.00 50.19 350 GLY A N 1
ATOM 2703 C CA . GLY A 1 350 ? 26.210 18.972 -28.481 1.00 50.19 350 GLY A CA 1
ATOM 2704 C C . GLY A 1 350 ? 26.610 19.042 -29.961 1.00 50.19 350 GLY A C 1
ATOM 2705 O O . GLY A 1 350 ? 27.789 19.149 -30.251 1.00 50.19 350 GLY A O 1
ATOM 2706 N N . GLY A 1 351 ? 25.653 19.052 -30.897 1.00 44.59 351 GLY A N 1
ATOM 2707 C CA . GLY A 1 351 ? 25.919 19.233 -32.336 1.00 44.59 351 GLY A CA 1
ATOM 2708 C C . GLY A 1 351 ? 26.149 20.683 -32.794 1.00 44.59 351 GLY A C 1
ATOM 2709 O O . GLY A 1 351 ? 26.172 20.938 -33.996 1.00 44.59 351 GLY A O 1
ATOM 2710 N N . ARG A 1 352 ? 26.241 21.647 -31.865 1.00 42.03 352 ARG A N 1
ATOM 2711 C CA . ARG A 1 352 ? 26.586 23.059 -32.136 1.00 42.03 352 ARG A CA 1
ATOM 2712 C C . ARG A 1 352 ? 27.963 23.470 -31.592 1.00 42.03 352 ARG A C 1
ATOM 2714 O O . ARG A 1 352 ? 28.275 24.659 -31.621 1.00 42.03 352 ARG A O 1
ATOM 2721 N N . ILE A 1 353 ? 28.754 22.517 -31.105 1.00 38.22 353 ILE A N 1
ATOM 2722 C CA . ILE A 1 353 ? 30.174 22.670 -30.753 1.00 38.22 353 ILE A CA 1
ATOM 2723 C C . ILE A 1 353 ? 30.957 21.825 -31.752 1.00 38.22 353 ILE A C 1
ATOM 2725 O O . ILE A 1 353 ? 32.003 22.315 -32.226 1.00 38.22 353 ILE A O 1
#

pLDDT: mean 81.25, std 10.55, range [38.22, 96.44]

Secondary structure (DSSP, 8-state):
-TTT-SS-HHHHHHHHT----HHHHHHHHHHHHHT--HHHHHHHHHHHHHHHHHHHHHHHHHHHHHHHHHHIIIIIHHHHHHHHHHH-HHHHHHHHHHHHHHHHHHHTTHHHHS-GGGPPP--S-GGGGGGGHHHHTTTS-HHHHHHHHHHHHHHHHHHHHHHHHHHHHHHHHHHHHHHH-TT-GGGGS-HHHHHHTTT-HHHHHHHHHHHHHHHHT-HHHHHHHHHHHHHHHHHHHHHHHHHHHHHHHHHHHHHHHHHHHHHHHHHHHHHHHHHTT--SSS--PPPPTTHHHHHHHHHHHHHHHHHHHHHHHHHSSGGGHHHHHHHHHHHHHHHHHHHHHHHHHHHHHHTT-

Sequence (353 aa):
MLVYSPLPPIATIEAARFEADEETLKAARKDTVIGGRENLSALLDNEISALRRSLELADYNISQAYSAVSSIATTVYAMIAAVILFVSPEIAKVVGYSIAAATIALSALGLSVYPRAIALPSRKKHFLIPAVSIPLAALTDPLFALLVAAIPSALLAFLERKEYIITFEEALEHLRDAASRPWAPLSAVSVEWLKRREGWMLVDALRKLIELAGLHGAPEALSKAMETYGKMYNYIESFSRKGLMMFAYTLIGAVVTATALALSLATVRLLSPHLQGLSIGFSFQTPSPEIRFHFMASLALISLGLALLTSWCREGTWRYYSMYLPFIVASCIVGWFVGDKAVVYLFRWGGRI

Foldseek 3Di:
DLLLFPDQSVVLCVVLVDDDDPLSVVLSVVCSVVVHSVSVVVVVVVVLVVVVVLLVQLVVQLVVLLCVLLCLLFVVLLVVLLVVCQFDLVVSLVSLQVSLVVLQVSLCSLLVRDDPVLFDDDDDQLLCQLVQLPVVVVVDQSLVSSLVSLVVSLVVLVVRVVVSLVLLVVLLQLLVQLLVCLQCSVVSDDPVSLVVCPPPPSSSVSVSQSVSSNVNRRSVSSVVVSVSSVVSSVSLVVQQVVLVVSLVVSLVSLLQRLLSNLLSLVVLQVCLVVCCPPPPVGRRDRNDPCSSSSNSNSSLSSLLSSLQSSSSSNNVDSSNSSSSSSSSSVSSVNSNVNNNVVNVVVVVVVVVD